Protein AF-A0A850BCP9-F1 (afdb_monomer_lite)

Secondary structure (DSSP, 8-state):
-HHHHHHHHHHHHHHHHHH-TT--HHHHHHHIIIIIHHHHHHHTTSTTHHHHHHHHHHHHHHHHHTTSS-GGGS--STT---SSHHHHIIIIIHHHHGGGS-GGGHHHHHHHHHHHHHHTTSS-HHHHHHHHHHHTT-S-STTHHHHHHHHHHHHH---PPP---S--EEEEEEGGGT-TT--EEEEEEEETTEEEEEESSSTT-EEEEEEETTTEEEEEEEES-----SS--TTPPPEEEETTEEEETTEEEE-TT--SEEEEEE-TTSEEEEEETT-SEEEEEE--

Foldseek 3Di:
DVVVVVVLLVVLLVVLVVPAPQADSVVLVLLCVALVVLQLVLCVPDPCSSVLSSVLSNLSSVCRRVVVDDPLLQDPDPQDQQQFLSSLVSRPCLSPALSVDDPVCSNVLNVVSSVLRVVCVPPQSLLRQQLSQQCSPPNHSPCSVVSSVVSCCQQVPDAAFFPLPDPKDKDKDQQVVQPVQAAFAEKEAQGLQKIWTDRPPDPQWIWIWGAGPPRDIDIGHTTGGSDHHPDDDPDAFDWAADAQAIDGPNDTDGDPPAGAWHYWYHGSRQWIWTHGPPHSMIMIMGGD

Structure (mmCIF, N/CA/C/O backbone):
data_AF-A0A850BCP9-F1
#
_entry.id   AF-A0A850BCP9-F1
#
loop_
_atom_site.group_PDB
_atom_site.id
_atom_site.type_symbol
_atom_site.label_atom_id
_atom_site.label_alt_id
_atom_site.label_comp_id
_atom_site.label_asym_id
_atom_site.label_entity_id
_atom_site.label_seq_id
_atom_site.pdbx_PDB_ins_code
_atom_site.Cartn_x
_atom_site.Cartn_y
_atom_site.Cartn_z
_atom_site.occupancy
_atom_site.B_iso_or_equiv
_atom_site.auth_seq_id
_atom_site.auth_comp_id
_atom_site.auth_asym_id
_atom_site.auth_atom_id
_atom_site.pdbx_PDB_model_num
ATOM 1 N N . MET A 1 1 ? -24.079 4.859 26.091 1.00 56.94 1 MET A N 1
ATOM 2 C CA . MET A 1 1 ? -23.053 4.481 25.098 1.00 56.94 1 MET A CA 1
ATOM 3 C C . MET A 1 1 ? -21.876 5.451 24.999 1.00 56.94 1 MET A C 1
ATOM 5 O O . MET A 1 1 ? -20.786 4.990 25.275 1.00 56.94 1 MET A O 1
ATOM 9 N N . ILE A 1 2 ? -22.006 6.747 24.658 1.00 58.00 2 ILE A N 1
ATOM 10 C CA . ILE A 1 2 ? -20.817 7.645 24.674 1.00 58.00 2 ILE A CA 1
ATOM 11 C C . ILE A 1 2 ? -20.265 7.808 26.104 1.00 58.00 2 ILE A C 1
ATOM 13 O O . ILE A 1 2 ? -19.074 7.629 26.311 1.00 58.00 2 ILE A O 1
ATOM 17 N N . GLU A 1 3 ? -21.127 8.024 27.103 1.00 64.56 3 GLU A N 1
ATOM 18 C CA . GLU A 1 3 ? -20.697 8.145 28.511 1.00 64.56 3 GLU A CA 1
ATOM 19 C C . GLU A 1 3 ? -20.072 6.857 29.078 1.00 64.56 3 GLU A C 1
ATOM 21 O O . GLU A 1 3 ? -19.105 6.916 29.830 1.00 64.56 3 GLU A O 1
ATOM 26 N N . GLU A 1 4 ? -20.569 5.683 28.675 1.00 72.50 4 GLU A N 1
ATOM 27 C CA . GLU A 1 4 ? -19.994 4.383 29.068 1.00 72.50 4 GLU A CA 1
ATOM 28 C C . GLU A 1 4 ? -18.611 4.161 28.438 1.00 72.50 4 GLU A C 1
ATOM 30 O O . GLU A 1 4 ? -17.750 3.512 29.030 1.00 72.50 4 GLU A O 1
ATOM 35 N N . LEU A 1 5 ? -18.374 4.734 27.255 1.00 84.25 5 LEU A N 1
ATOM 36 C CA . LEU A 1 5 ? -17.096 4.642 26.558 1.00 84.25 5 LEU A CA 1
ATOM 37 C C . LEU A 1 5 ? -16.076 5.674 27.048 1.00 84.25 5 LEU A C 1
ATOM 39 O O . LEU A 1 5 ? -14.886 5.404 26.941 1.00 84.25 5 LEU A O 1
ATOM 43 N N . GLU A 1 6 ? -16.487 6.796 27.645 1.00 88.25 6 GLU A N 1
ATOM 44 C CA . GLU A 1 6 ? -15.550 7.758 28.254 1.00 88.25 6 GLU A CA 1
ATOM 45 C C . GLU A 1 6 ? -14.733 7.137 29.393 1.00 88.25 6 GLU A C 1
ATOM 47 O O . GLU A 1 6 ? -13.530 7.393 29.518 1.00 88.25 6 GLU A O 1
ATOM 52 N N . ALA A 1 7 ? -15.355 6.260 30.189 1.00 90.94 7 ALA A N 1
ATOM 53 C CA . ALA A 1 7 ? -14.651 5.499 31.217 1.00 90.94 7 ALA A CA 1
ATOM 54 C C . ALA A 1 7 ? -13.600 4.560 30.599 1.00 90.94 7 ALA A C 1
ATOM 56 O O . ALA A 1 7 ? -12.462 4.524 31.066 1.00 90.94 7 ALA A O 1
ATOM 57 N N . ALA A 1 8 ? -13.951 3.856 29.516 1.00 92.75 8 ALA A N 1
ATOM 58 C CA . ALA A 1 8 ? -13.029 2.978 28.798 1.00 92.75 8 ALA A CA 1
ATOM 59 C C . ALA A 1 8 ? -11.884 3.763 28.135 1.00 92.75 8 ALA A C 1
ATOM 61 O O . ALA A 1 8 ? -10.720 3.390 28.263 1.00 92.75 8 ALA A O 1
ATOM 62 N N . ILE A 1 9 ? -12.185 4.886 27.477 1.00 94.88 9 ILE A N 1
ATOM 63 C CA . ILE A 1 9 ? -11.181 5.752 26.850 1.00 94.88 9 ILE A CA 1
ATOM 64 C C . ILE A 1 9 ? -10.192 6.266 27.901 1.00 94.88 9 ILE A C 1
ATOM 66 O O . ILE A 1 9 ? -8.983 6.159 27.699 1.00 94.88 9 ILE A O 1
ATOM 70 N N . SER A 1 10 ? -10.696 6.769 29.032 1.00 95.19 10 SER A N 1
ATOM 71 C CA . SER A 1 10 ? -9.866 7.264 30.136 1.00 95.19 10 SER A CA 1
ATOM 72 C C . SER A 1 10 ? -9.027 6.149 30.767 1.00 95.19 10 SER A C 1
ATOM 74 O O . SER A 1 10 ? -7.854 6.357 31.080 1.00 95.19 10 SER A O 1
ATOM 76 N N . HIS A 1 11 ? -9.601 4.951 30.916 1.00 95.81 11 HIS A N 1
ATOM 77 C CA . HIS A 1 11 ? -8.886 3.770 31.393 1.00 95.81 11 HIS A CA 1
ATOM 78 C C . HIS A 1 11 ? -7.695 3.425 30.488 1.00 95.81 11 HIS A C 1
ATOM 80 O O . HIS A 1 11 ? -6.566 3.327 30.970 1.00 95.81 11 HIS A O 1
ATOM 86 N N . PHE A 1 12 ? -7.930 3.298 29.181 1.00 97.44 12 PHE A N 1
ATOM 87 C CA . PHE A 1 12 ? -6.900 2.936 28.208 1.00 97.44 12 PHE A CA 1
ATOM 88 C C . PHE A 1 12 ? -5.847 4.026 28.006 1.00 97.44 12 PHE A C 1
ATOM 90 O O . PHE A 1 12 ? -4.673 3.713 27.823 1.00 97.44 12 PHE A O 1
ATOM 97 N N . GLU A 1 13 ? -6.220 5.302 28.105 1.00 96.81 13 GLU A N 1
ATOM 98 C CA . GLU A 1 13 ? -5.242 6.393 28.098 1.00 96.81 13 GLU A CA 1
ATOM 99 C C . GLU A 1 13 ? -4.292 6.309 29.301 1.00 96.81 13 GLU A C 1
ATOM 101 O O . GLU A 1 13 ? -3.072 6.401 29.139 1.00 96.81 13 GLU A O 1
ATOM 106 N N . GLY A 1 14 ? -4.836 6.079 30.502 1.00 97.44 14 GLY A N 1
ATOM 107 C CA . GLY A 1 14 ? -4.036 5.863 31.708 1.00 97.44 14 GLY A CA 1
ATOM 108 C C . GLY A 1 14 ? -3.171 4.602 31.619 1.00 97.44 14 GLY A C 1
ATOM 109 O O . GLY A 1 14 ? -2.023 4.592 32.072 1.00 97.44 14 GLY A O 1
ATOM 110 N N . GLU A 1 15 ? -3.687 3.543 30.994 1.00 97.00 15 GLU A N 1
ATOM 111 C CA . GLU A 1 15 ? -2.919 2.333 30.718 1.00 97.00 15 GLU A CA 1
ATOM 112 C C . GLU A 1 15 ? -1.734 2.615 29.784 1.00 97.00 15 GLU A C 1
ATOM 114 O O . GLU A 1 15 ? -0.608 2.213 30.096 1.00 97.00 15 GLU A O 1
ATOM 119 N N . GLY A 1 16 ? -1.967 3.339 28.687 1.00 97.19 16 GLY A N 1
ATOM 120 C CA . GLY A 1 16 ? -0.937 3.729 27.731 1.00 97.19 16 GLY A CA 1
ATOM 121 C C . GLY A 1 16 ? 0.189 4.527 28.388 1.00 97.19 16 GLY A C 1
ATOM 122 O O . GLY A 1 16 ? 1.359 4.154 28.273 1.00 97.19 16 GLY A O 1
ATOM 123 N N . ALA A 1 17 ? -0.166 5.550 29.172 1.00 97.38 17 ALA A N 1
ATOM 124 C CA . ALA A 1 17 ? 0.790 6.384 29.904 1.00 97.38 17 ALA A CA 1
ATOM 125 C C . ALA A 1 17 ? 1.649 5.590 30.905 1.00 97.38 17 ALA A C 1
ATOM 127 O O . ALA A 1 17 ? 2.818 5.906 31.117 1.00 97.38 17 ALA A O 1
ATOM 128 N N . ARG A 1 18 ? 1.086 4.540 31.517 1.00 97.81 18 ARG A N 1
ATOM 129 C CA . ARG A 1 18 ? 1.803 3.667 32.458 1.00 97.81 18 ARG A CA 1
ATOM 130 C C . ARG A 1 18 ? 2.733 2.675 31.756 1.00 97.81 18 ARG A C 1
ATOM 132 O O . ARG A 1 18 ? 3.777 2.335 32.308 1.00 97.81 18 ARG A O 1
ATOM 139 N N . ARG A 1 19 ? 2.333 2.150 30.593 1.00 97.94 19 ARG A N 1
ATOM 140 C CA . ARG A 1 19 ? 3.033 1.048 29.909 1.00 97.94 19 ARG A CA 1
ATOM 141 C C . ARG A 1 19 ? 4.116 1.521 28.941 1.00 97.94 19 ARG A C 1
ATOM 143 O O . ARG A 1 19 ? 5.116 0.822 28.793 1.00 97.94 19 ARG A O 1
ATOM 150 N N . PHE A 1 20 ? 3.943 2.672 28.290 1.00 98.06 20 PHE A N 1
ATOM 151 C CA . PHE A 1 20 ? 4.804 3.089 27.181 1.00 98.06 20 PHE A CA 1
ATOM 152 C C . PHE A 1 20 ? 5.539 4.396 27.468 1.00 98.06 20 PHE A C 1
ATOM 154 O O . PHE A 1 20 ? 4.938 5.452 27.628 1.00 98.06 20 PHE A O 1
ATOM 161 N N . ALA A 1 21 ? 6.873 4.351 27.427 1.00 96.00 21 ALA A N 1
ATOM 162 C CA . ALA A 1 21 ? 7.718 5.527 27.654 1.00 96.00 21 ALA A CA 1
ATOM 163 C C . ALA A 1 21 ? 7.542 6.635 26.598 1.00 96.00 21 ALA A C 1
ATOM 165 O O . ALA A 1 21 ? 7.876 7.787 26.856 1.00 96.00 21 ALA A O 1
ATOM 166 N N . ARG A 1 22 ? 7.050 6.290 25.400 1.00 94.69 22 ARG A N 1
ATOM 167 C CA . ARG A 1 22 ? 6.803 7.227 24.292 1.00 94.69 22 ARG A CA 1
ATOM 168 C C . ARG A 1 22 ? 5.313 7.433 24.011 1.00 94.69 22 ARG A C 1
ATOM 170 O O . ARG A 1 22 ? 4.936 7.677 22.869 1.00 94.69 22 ARG A O 1
ATOM 177 N N . TRP A 1 23 ? 4.483 7.288 25.041 1.00 98.00 23 TRP A N 1
ATOM 178 C CA . TRP A 1 23 ? 3.047 7.508 24.942 1.00 98.00 23 TRP A CA 1
ATOM 179 C C . TRP A 1 23 ? 2.718 8.923 24.443 1.00 98.00 23 TRP A C 1
ATOM 181 O O . TRP A 1 23 ? 3.258 9.906 24.950 1.00 98.00 23 TRP A O 1
ATOM 191 N N . ASP A 1 24 ? 1.808 9.014 23.473 1.00 98.12 24 ASP A N 1
ATOM 192 C CA . ASP A 1 24 ? 1.310 10.268 22.905 1.00 98.12 24 ASP A CA 1
ATOM 193 C C . ASP A 1 24 ? -0.215 10.322 23.084 1.00 98.12 24 ASP A C 1
ATOM 195 O O . ASP A 1 24 ? -0.990 9.849 22.248 1.00 98.12 24 ASP A O 1
ATOM 199 N N . ALA A 1 25 ? -0.648 10.859 24.229 1.00 97.69 25 ALA A N 1
ATOM 200 C CA . ALA A 1 25 ? -2.065 11.000 24.559 1.00 97.69 25 ALA A CA 1
ATOM 201 C C . ALA A 1 25 ? -2.838 11.863 23.537 1.00 97.69 25 ALA A C 1
ATOM 203 O O . ALA A 1 25 ? -3.918 11.435 23.117 1.00 97.69 25 ALA A O 1
ATOM 204 N N . PRO A 1 26 ? -2.316 13.021 23.070 1.00 97.88 26 PRO A N 1
ATOM 205 C CA . PRO A 1 26 ? -2.949 13.776 21.988 1.00 97.88 26 PRO A CA 1
ATOM 206 C C . PRO A 1 26 ? -3.167 12.957 20.713 1.00 97.88 26 PRO A C 1
ATOM 208 O O . PRO A 1 26 ? -4.253 13.010 20.134 1.00 97.88 26 PRO A O 1
ATOM 211 N N . LEU A 1 27 ? -2.174 12.171 20.282 1.00 97.69 27 LEU A N 1
ATOM 212 C CA . LEU A 1 27 ? -2.312 11.311 19.106 1.00 97.69 27 LEU A CA 1
ATOM 213 C C . LEU A 1 27 ? -3.380 10.235 19.316 1.00 97.69 27 LEU A C 1
ATOM 215 O O . LEU A 1 27 ? -4.225 10.034 18.442 1.00 97.69 27 LEU A O 1
ATOM 219 N N . TYR A 1 28 ? -3.374 9.571 20.475 1.00 98.12 28 TYR A N 1
ATOM 220 C CA . TYR A 1 28 ? -4.391 8.584 20.839 1.00 98.12 28 TYR A CA 1
ATOM 221 C C . TYR A 1 28 ? -5.804 9.182 20.768 1.00 98.12 28 TYR A C 1
ATOM 223 O O . TYR A 1 28 ? -6.670 8.639 20.078 1.00 98.12 28 TYR A O 1
ATOM 231 N N . ARG A 1 29 ? -6.020 10.351 21.386 1.00 97.44 29 ARG A N 1
ATOM 232 C CA . ARG A 1 29 ? -7.302 11.072 21.343 1.00 97.44 29 ARG A CA 1
ATOM 233 C C . ARG A 1 29 ? -7.700 11.453 19.916 1.00 97.44 29 ARG A C 1
ATOM 235 O O . ARG A 1 29 ? -8.834 11.199 19.522 1.00 97.44 29 ARG A O 1
ATOM 242 N N . ALA A 1 30 ? -6.766 11.938 19.099 1.00 96.94 30 ALA A N 1
ATOM 243 C CA . ALA A 1 30 ? -7.040 12.274 17.701 1.00 96.94 30 ALA A CA 1
ATOM 244 C C . ALA A 1 30 ? -7.492 11.055 16.867 1.00 96.94 30 ALA A C 1
ATOM 246 O O . ALA A 1 30 ? -8.374 11.171 16.011 1.00 96.94 30 ALA A O 1
ATOM 247 N N . PHE A 1 31 ? -6.940 9.865 17.130 1.00 97.31 31 PHE A N 1
ATOM 248 C CA . PHE A 1 31 ? -7.390 8.622 16.492 1.00 97.31 31 PHE A CA 1
ATOM 249 C C . PHE A 1 31 ? -8.797 8.200 16.932 1.00 97.31 31 PHE A C 1
ATOM 251 O O . PHE A 1 31 ? -9.552 7.657 16.120 1.00 97.31 31 PHE A O 1
ATOM 258 N N . ILE A 1 32 ? -9.171 8.461 18.185 1.00 97.19 32 ILE A N 1
ATOM 259 C CA . ILE A 1 32 ? -10.523 8.206 18.697 1.00 97.19 32 ILE A CA 1
ATOM 260 C C . ILE A 1 32 ? -11.515 9.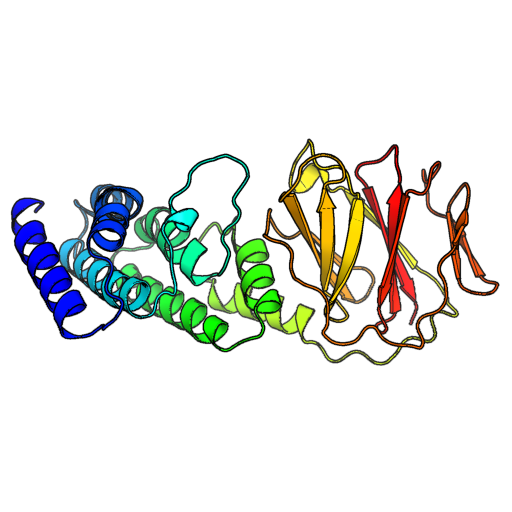185 18.082 1.00 97.19 32 ILE A C 1
ATOM 262 O O . ILE A 1 32 ? -12.553 8.762 17.594 1.00 97.19 32 ILE A O 1
ATOM 266 N N . GLU A 1 33 ? -11.195 10.474 18.050 1.00 95.94 33 GLU A N 1
ATOM 267 C CA . GLU A 1 33 ? -12.084 11.523 17.537 1.00 95.94 33 GLU A CA 1
ATOM 268 C C . GLU A 1 33 ? -12.254 11.469 16.009 1.00 95.94 33 GLU A C 1
ATOM 270 O O . GLU A 1 33 ? -13.282 11.892 15.477 1.00 95.94 33 GLU A O 1
ATOM 275 N N . GLY A 1 34 ? -11.272 10.922 15.287 1.00 95.69 34 GLY A N 1
ATOM 276 C CA . GLY A 1 34 ? -11.317 10.751 13.836 1.00 95.69 34 GLY A CA 1
ATOM 277 C C . GLY A 1 34 ? -11.796 9.354 13.399 1.00 95.69 34 GLY A C 1
ATOM 278 O O . GLY A 1 34 ? -13.008 9.111 13.308 1.00 95.69 34 GLY A O 1
ATOM 279 N N . PRO A 1 35 ? -10.873 8.431 13.057 1.00 96.19 35 PRO A N 1
ATOM 280 C CA . PRO A 1 35 ? -11.208 7.066 12.643 1.00 96.19 35 PRO A CA 1
ATOM 281 C C . PRO A 1 35 ? -12.100 6.306 13.640 1.00 96.19 35 PRO A C 1
ATOM 283 O O . PRO A 1 35 ? -13.082 5.682 13.234 1.00 96.19 35 PRO A O 1
ATOM 286 N N . GLY A 1 36 ? -11.817 6.409 14.942 1.00 97.25 36 GLY A N 1
ATOM 287 C CA . GLY A 1 36 ? -12.581 5.746 16.000 1.00 97.25 36 GLY A CA 1
ATOM 288 C C . GLY A 1 36 ? -14.038 6.204 16.061 1.00 97.25 36 GLY A C 1
ATOM 289 O O . GLY A 1 36 ? -14.942 5.376 16.089 1.00 97.25 36 GLY A O 1
ATOM 290 N N . ALA A 1 37 ? -14.301 7.507 15.983 1.00 96.19 37 ALA A N 1
ATOM 291 C CA . ALA A 1 37 ? -15.650 8.060 16.006 1.00 96.19 37 ALA A CA 1
ATOM 292 C C . ALA A 1 37 ? -16.459 7.613 14.782 1.00 96.19 37 ALA A C 1
ATOM 294 O O . ALA A 1 37 ? -17.667 7.379 14.879 1.00 96.19 37 ALA A O 1
ATOM 295 N N . SER A 1 38 ? -15.787 7.459 13.636 1.00 96.25 38 SER A N 1
ATOM 296 C CA . SER A 1 38 ? -16.388 6.917 12.414 1.00 96.25 38 SER A CA 1
ATOM 297 C C . SER A 1 38 ? -16.778 5.448 12.595 1.00 96.25 38 SER A C 1
ATOM 299 O O . SER A 1 38 ? -17.916 5.085 12.291 1.00 96.25 38 SER A O 1
ATOM 301 N N . LEU A 1 39 ? -15.877 4.632 13.159 1.00 97.62 39 LEU A N 1
ATOM 302 C CA . LEU A 1 39 ? -16.150 3.235 13.501 1.00 97.62 39 LEU A CA 1
ATOM 303 C C . LEU A 1 39 ? -17.319 3.123 14.483 1.00 97.62 39 LEU A C 1
ATOM 305 O O . LEU A 1 39 ? -18.296 2.436 14.191 1.00 97.62 39 LEU A O 1
ATOM 309 N N . LEU A 1 40 ? -17.236 3.825 15.619 1.00 96.50 40 LEU A N 1
ATOM 310 C CA . LEU A 1 40 ? -18.234 3.780 16.683 1.00 96.50 40 LEU A CA 1
ATOM 311 C C . LEU A 1 40 ? -19.614 4.114 16.131 1.00 96.50 40 LEU A C 1
ATOM 313 O O . LEU A 1 40 ? -20.542 3.335 16.311 1.00 96.50 40 LEU A O 1
ATOM 317 N N . ARG A 1 41 ? -19.746 5.221 15.389 1.00 96.19 41 ARG A N 1
ATOM 318 C CA . ARG A 1 41 ? -21.017 5.626 14.774 1.00 96.19 41 ARG A CA 1
ATOM 319 C C . ARG A 1 41 ? -21.608 4.533 13.885 1.00 96.19 41 ARG A C 1
ATOM 321 O O . ARG A 1 41 ? -22.822 4.359 13.892 1.00 96.19 41 ARG A O 1
ATOM 328 N N . ALA A 1 42 ? -20.768 3.825 13.134 1.00 97.31 42 ALA A N 1
ATOM 329 C CA . ALA A 1 42 ? -21.201 2.803 12.191 1.00 97.31 42 ALA A CA 1
ATOM 330 C C . ALA A 1 42 ? -21.619 1.482 12.860 1.00 97.31 42 ALA A C 1
ATOM 332 O O . ALA A 1 42 ? -22.415 0.745 12.284 1.00 97.31 42 ALA A O 1
ATOM 333 N N . ILE A 1 43 ? -21.109 1.176 14.059 1.00 96.62 43 ILE A N 1
ATOM 334 C CA . ILE A 1 43 ? -21.428 -0.072 14.775 1.00 96.62 43 ILE A CA 1
ATOM 335 C C . ILE A 1 43 ? -22.338 0.126 15.989 1.00 96.62 43 ILE A C 1
ATOM 337 O O . ILE A 1 43 ? -22.795 -0.862 16.545 1.00 96.62 43 ILE A O 1
ATOM 341 N N . ARG A 1 44 ? -22.625 1.361 16.406 1.00 94.81 44 ARG A N 1
ATOM 342 C CA . ARG A 1 44 ? -23.259 1.682 17.698 1.00 94.81 44 ARG A CA 1
ATOM 343 C C . ARG A 1 44 ? -24.561 0.917 17.996 1.00 94.81 44 ARG A C 1
ATOM 345 O O . ARG A 1 44 ? -24.810 0.566 19.139 1.00 94.81 44 ARG A O 1
ATOM 352 N N . ASP A 1 45 ? -25.367 0.653 16.968 1.00 93.06 45 ASP A N 1
ATOM 353 C CA . ASP A 1 45 ? -26.693 0.031 17.092 1.00 93.06 45 ASP A CA 1
ATOM 354 C C . ASP A 1 45 ? -26.639 -1.502 16.911 1.00 93.06 45 ASP A C 1
ATOM 356 O O . ASP A 1 45 ? -27.668 -2.164 16.803 1.00 93.06 45 ASP A O 1
ATOM 360 N N . SER A 1 46 ? -25.434 -2.080 16.837 1.00 92.94 46 SER A N 1
ATOM 361 C CA . SER A 1 46 ? -25.228 -3.517 16.645 1.00 92.94 46 SER A CA 1
ATOM 362 C C . SER A 1 46 ? -24.875 -4.248 17.937 1.00 92.94 46 SER A C 1
ATOM 364 O O . SER A 1 46 ? -24.278 -3.692 18.859 1.00 92.94 46 SER A O 1
ATOM 366 N N . GLU A 1 47 ? -25.212 -5.533 17.985 1.00 91.69 47 GLU A N 1
ATOM 367 C CA . GLU A 1 47 ? -24.826 -6.407 19.087 1.00 91.69 47 GLU A CA 1
ATOM 368 C C . GLU A 1 47 ? -23.295 -6.459 19.235 1.00 91.69 47 GLU A C 1
ATOM 370 O O . GLU A 1 47 ? -22.559 -6.559 18.252 1.00 91.69 47 GLU A O 1
ATOM 375 N N . GLY A 1 48 ? -22.810 -6.346 20.474 1.00 92.75 48 GLY A N 1
ATOM 376 C CA . GLY A 1 48 ? -21.377 -6.373 20.777 1.00 92.75 48 GLY A CA 1
ATOM 377 C C . GLY A 1 48 ? -20.597 -5.113 20.379 1.00 92.75 48 GLY A C 1
ATOM 378 O O . GLY A 1 48 ? -19.371 -5.118 20.478 1.00 92.75 48 GLY A O 1
ATOM 379 N N . ALA A 1 49 ? -21.262 -4.024 19.969 1.00 94.69 49 ALA A N 1
ATOM 380 C CA . ALA A 1 49 ? -20.609 -2.777 19.556 1.00 94.69 49 ALA A CA 1
ATOM 381 C C . ALA A 1 49 ? -19.598 -2.242 20.582 1.00 94.69 49 ALA A C 1
ATOM 383 O O . ALA A 1 49 ? -18.484 -1.874 20.210 1.00 94.69 49 ALA A O 1
ATOM 384 N N . ALA A 1 50 ? -19.974 -2.238 21.867 1.00 94.62 50 ALA A N 1
ATOM 385 C CA . ALA A 1 50 ? -19.113 -1.784 22.955 1.00 94.62 50 ALA A CA 1
ATOM 386 C C . ALA A 1 50 ? -17.832 -2.624 23.053 1.00 94.62 50 ALA A C 1
ATOM 388 O O . ALA A 1 50 ? -16.746 -2.058 23.057 1.00 94.62 50 ALA A O 1
ATOM 389 N N . LEU A 1 51 ? -17.948 -3.958 23.018 1.00 95.56 51 LEU A N 1
ATOM 390 C CA . LEU A 1 51 ? -16.801 -4.873 23.072 1.00 95.56 51 LEU A CA 1
ATOM 391 C C . LEU A 1 51 ? -15.864 -4.691 21.873 1.00 95.56 51 LEU A C 1
ATOM 393 O O . LEU A 1 51 ? -14.647 -4.665 22.031 1.00 95.56 51 LEU A O 1
ATOM 397 N N . VAL A 1 52 ? -16.419 -4.549 20.665 1.00 97.31 52 VAL A N 1
ATOM 398 C CA . VAL A 1 52 ? -15.625 -4.314 19.447 1.00 97.31 52 VAL A CA 1
ATOM 399 C C . VAL A 1 52 ? -14.884 -2.981 19.526 1.00 97.31 52 VAL A C 1
ATOM 401 O O . VAL A 1 52 ? -13.708 -2.908 19.169 1.00 97.31 52 VAL A O 1
ATOM 404 N N . PHE A 1 53 ? -15.550 -1.926 19.998 1.00 97.44 53 PHE A N 1
ATOM 405 C CA . PHE A 1 53 ? -14.917 -0.620 20.132 1.00 97.44 53 PHE A CA 1
ATOM 406 C C . PHE A 1 53 ? -13.860 -0.607 21.242 1.00 97.44 53 PHE A C 1
ATOM 408 O O . PHE A 1 53 ? -12.779 -0.066 21.039 1.00 97.44 53 PHE A O 1
ATOM 415 N N . GLU A 1 54 ? -14.117 -1.266 22.370 1.00 97.31 54 GLU A N 1
ATOM 416 C CA . GLU A 1 54 ? -13.150 -1.443 23.455 1.00 97.31 54 GLU A CA 1
ATOM 417 C C . GLU A 1 54 ? -11.888 -2.176 22.974 1.00 97.31 54 GLU A C 1
ATOM 419 O O . GLU A 1 54 ? -10.768 -1.729 23.223 1.00 97.31 54 GLU A O 1
ATOM 424 N N . ALA A 1 55 ? -12.055 -3.250 22.194 1.00 97.94 55 ALA A N 1
ATOM 425 C CA . ALA A 1 55 ? -10.936 -3.942 21.563 1.00 97.94 55 ALA A CA 1
ATOM 426 C C . ALA A 1 55 ? -10.155 -3.016 20.617 1.00 97.94 55 ALA A C 1
ATOM 428 O O . ALA A 1 55 ? -8.926 -3.002 20.649 1.00 97.94 55 ALA A O 1
ATOM 429 N N . TYR A 1 56 ? -10.843 -2.195 19.819 1.00 98.25 56 TYR A N 1
ATOM 430 C CA . TYR A 1 56 ? -10.197 -1.197 18.966 1.00 98.25 56 TYR A CA 1
ATOM 431 C C . TYR A 1 56 ? -9.393 -0.161 19.776 1.00 98.25 56 TYR A C 1
ATOM 433 O O . TYR A 1 56 ? -8.261 0.144 19.401 1.00 98.25 56 TYR A O 1
ATOM 441 N N . LEU A 1 57 ? -9.917 0.332 20.906 1.00 97.81 57 LEU A N 1
ATOM 442 C CA . LEU A 1 57 ? -9.187 1.239 21.805 1.00 97.81 57 LEU A CA 1
ATOM 443 C C . LEU A 1 57 ? -7.912 0.588 22.351 1.00 97.81 57 LEU A C 1
ATOM 445 O O . LEU A 1 57 ? -6.848 1.205 22.327 1.00 97.81 57 LEU A O 1
ATOM 449 N N . ARG A 1 58 ? -7.990 -0.679 22.768 1.00 97.81 58 ARG A N 1
ATOM 450 C CA . ARG A 1 58 ? -6.823 -1.435 23.235 1.00 97.81 58 ARG A CA 1
ATOM 451 C C . ARG A 1 58 ? -5.748 -1.560 22.154 1.00 97.81 58 ARG A C 1
ATOM 453 O O . ARG A 1 58 ? -4.572 -1.362 22.437 1.00 97.81 58 ARG A O 1
ATOM 460 N N . LEU A 1 59 ? -6.141 -1.838 20.911 1.00 98.25 59 LEU A N 1
ATOM 461 C CA . LEU A 1 59 ? -5.208 -1.886 19.781 1.00 98.25 59 LEU A CA 1
ATOM 462 C C . LEU A 1 59 ? -4.592 -0.511 19.477 1.00 98.25 59 LEU A C 1
ATOM 464 O O . LEU A 1 59 ? -3.405 -0.423 19.166 1.00 98.25 59 LEU A O 1
ATOM 468 N N . LEU A 1 60 ? -5.361 0.575 19.608 1.00 98.00 60 LEU A N 1
ATOM 469 C CA . LEU A 1 60 ? -4.826 1.933 19.478 1.00 98.00 60 LEU A CA 1
ATOM 470 C C . LEU A 1 60 ? -3.781 2.249 20.552 1.00 98.00 60 LEU A C 1
ATOM 472 O O . LEU A 1 60 ? -2.774 2.879 20.230 1.00 98.00 60 LEU A O 1
ATOM 476 N N . VAL A 1 61 ? -3.985 1.802 21.796 1.00 98.19 61 VAL A N 1
ATOM 477 C CA . VAL A 1 61 ? -2.989 1.963 22.866 1.00 98.19 61 VAL A CA 1
ATOM 478 C C . VAL A 1 61 ? -1.660 1.318 22.474 1.00 98.19 61 VAL A C 1
ATOM 480 O O . VAL A 1 61 ? -0.620 1.971 22.552 1.00 98.19 61 VAL A O 1
ATOM 483 N N . GLU A 1 62 ? -1.683 0.074 21.993 1.00 98.00 62 GLU A N 1
ATOM 484 C CA . GLU A 1 62 ? -0.470 -0.614 21.530 1.00 98.00 62 GLU A CA 1
ATOM 485 C C . GLU A 1 62 ? 0.166 0.121 20.337 1.00 98.00 62 GLU A C 1
ATOM 487 O O . GLU A 1 62 ? 1.368 0.387 20.333 1.00 98.00 62 GLU A O 1
ATOM 492 N N . ALA A 1 63 ? -0.636 0.515 19.340 1.00 97.69 63 ALA A N 1
ATOM 493 C CA . ALA A 1 63 ? -0.135 1.161 18.127 1.00 97.69 63 ALA A CA 1
ATOM 494 C C . ALA A 1 63 ? 0.517 2.525 18.399 1.00 97.69 63 ALA A C 1
ATOM 496 O O . ALA A 1 63 ? 1.559 2.831 17.814 1.00 97.69 63 ALA A O 1
ATOM 497 N N . VAL A 1 64 ? -0.068 3.339 19.283 1.00 98.06 64 VAL A N 1
ATOM 498 C CA . VAL A 1 64 ? 0.512 4.620 19.714 1.00 98.06 64 VAL A CA 1
ATOM 499 C C . VAL A 1 64 ? 1.738 4.376 20.590 1.00 98.06 64 VAL A C 1
ATOM 501 O O . VAL A 1 64 ? 2.796 4.951 20.340 1.00 98.06 64 VAL A O 1
ATOM 504 N N . GLY A 1 65 ? 1.627 3.489 21.581 1.00 97.44 65 GLY A N 1
ATOM 505 C CA . GLY A 1 65 ? 2.692 3.192 22.535 1.00 97.44 65 GLY A CA 1
ATOM 506 C C . GLY A 1 65 ? 3.974 2.670 21.885 1.00 97.44 65 GLY A C 1
ATOM 507 O O . GLY A 1 65 ? 5.076 3.085 22.255 1.00 97.44 65 GLY A O 1
ATOM 508 N N . HIS A 1 66 ? 3.832 1.818 20.869 1.00 96.88 66 HIS A N 1
ATOM 509 C CA . HIS A 1 66 ? 4.939 1.300 20.067 1.00 96.88 66 HIS A CA 1
ATOM 510 C C . HIS A 1 66 ? 5.315 2.178 18.862 1.00 96.88 66 HIS A C 1
ATOM 512 O O . HIS A 1 66 ? 6.254 1.847 18.137 1.00 96.88 66 HIS A O 1
ATOM 518 N N . GLN A 1 67 ? 4.637 3.313 18.660 1.00 95.69 67 GLN A N 1
ATOM 519 C CA . GLN A 1 67 ? 4.872 4.246 17.550 1.00 95.69 67 GLN A CA 1
ATOM 520 C C . GLN A 1 67 ? 4.693 3.615 16.158 1.00 95.69 67 GLN A C 1
ATOM 522 O O . GLN A 1 67 ? 5.378 3.973 15.199 1.00 95.69 67 GLN A O 1
ATOM 527 N N . TYR A 1 68 ? 3.761 2.671 16.030 1.00 95.31 68 TYR A N 1
ATOM 528 C CA . TYR A 1 68 ? 3.393 2.072 14.742 1.00 95.31 68 TYR A CA 1
ATOM 529 C C . TYR A 1 68 ? 2.599 3.034 13.852 1.00 95.31 68 TYR A C 1
ATOM 531 O O . TYR A 1 68 ? 2.540 2.857 12.632 1.00 95.31 68 TYR A O 1
ATOM 539 N N . ILE A 1 69 ? 2.005 4.055 14.470 1.00 95.25 69 ILE A N 1
ATOM 540 C CA . ILE A 1 69 ? 1.278 5.152 13.838 1.00 95.25 69 ILE A CA 1
ATOM 541 C C . ILE A 1 69 ? 1.804 6.493 14.358 1.00 95.25 69 ILE A C 1
ATOM 543 O O . ILE A 1 69 ? 2.340 6.585 15.460 1.00 95.25 69 ILE A O 1
ATOM 547 N N . ASP A 1 70 ? 1.654 7.534 13.543 1.00 93.88 70 ASP A N 1
ATOM 548 C CA . ASP A 1 70 ? 2.075 8.902 13.845 1.00 93.88 70 ASP A CA 1
ATOM 549 C C . ASP A 1 70 ? 0.978 9.908 13.450 1.00 93.88 70 ASP A C 1
ATOM 551 O O . ASP A 1 70 ? -0.003 9.559 12.787 1.00 93.88 70 ASP A O 1
ATOM 555 N N . ALA A 1 71 ? 1.141 11.181 13.822 1.00 92.06 71 ALA A N 1
ATOM 556 C CA . ALA A 1 71 ? 0.186 12.235 13.463 1.00 92.06 71 ALA A CA 1
ATOM 557 C C . ALA A 1 71 ? 0.019 12.412 11.940 1.00 92.06 71 ALA A C 1
ATOM 559 O O . ALA A 1 71 ? -1.039 12.835 11.476 1.00 92.06 71 ALA A O 1
ATOM 560 N N . ALA A 1 72 ? 1.031 12.051 11.141 1.00 89.06 72 ALA A N 1
ATOM 561 C CA . ALA A 1 72 ? 0.946 12.136 9.686 1.00 89.06 72 ALA A CA 1
ATOM 562 C C . ALA A 1 72 ? -0.020 11.099 9.090 1.00 89.06 72 ALA A C 1
ATOM 564 O O . ALA A 1 72 ? -0.436 11.261 7.947 1.00 89.06 72 ALA A O 1
ATOM 565 N N . CYS A 1 73 ? -0.402 10.065 9.846 1.00 89.56 73 CYS A N 1
ATOM 566 C CA . CYS A 1 73 ? -1.414 9.092 9.437 1.00 89.56 73 CYS A CA 1
ATOM 567 C C . CYS A 1 73 ? -2.839 9.676 9.426 1.00 89.56 73 CYS A C 1
ATOM 569 O O . CYS A 1 73 ? -3.699 9.150 8.728 1.00 89.56 73 CYS A O 1
ATOM 571 N N . LEU A 1 74 ? -3.098 10.746 10.185 1.00 89.56 74 LEU A N 1
ATOM 572 C CA . LEU A 1 74 ? -4.407 11.414 10.254 1.00 89.56 74 LEU A CA 1
ATOM 573 C C . LEU A 1 74 ? -4.529 12.604 9.291 1.00 89.56 74 LEU A C 1
ATOM 575 O O . LEU A 1 74 ? -5.596 13.208 9.172 1.00 89.56 74 LEU A O 1
ATOM 579 N N . ASP A 1 75 ? -3.437 12.952 8.615 1.00 83.69 75 ASP A N 1
ATOM 580 C CA . ASP A 1 75 ? -3.382 14.053 7.667 1.00 83.69 75 ASP A CA 1
ATOM 581 C C . ASP A 1 75 ? -4.187 13.709 6.404 1.00 83.69 75 ASP A C 1
ATOM 583 O O . ASP A 1 75 ? -3.814 12.834 5.624 1.00 83.69 75 ASP A O 1
ATOM 587 N N . LYS A 1 76 ? -5.310 14.409 6.214 1.00 69.44 76 LYS A N 1
ATOM 588 C CA . LYS A 1 76 ? -6.233 14.211 5.085 1.00 69.44 76 LYS A CA 1
ATOM 589 C C . LYS A 1 76 ? -5.823 14.962 3.819 1.00 69.44 76 LYS A C 1
ATOM 591 O O . LYS A 1 76 ? -6.600 14.997 2.866 1.00 69.44 76 LYS A O 1
ATOM 596 N N . THR A 1 77 ? -4.656 15.607 3.792 1.00 66.25 77 THR A N 1
ATOM 597 C CA . THR A 1 77 ? -4.175 16.233 2.557 1.00 66.25 77 THR A CA 1
ATOM 598 C C . THR A 1 77 ? -4.019 15.168 1.467 1.00 66.25 77 THR A C 1
ATOM 600 O O . THR A 1 77 ? -3.477 14.090 1.709 1.00 66.25 77 THR A O 1
ATOM 603 N N . GLU A 1 78 ? -4.520 15.465 0.262 1.00 51.84 78 GLU A N 1
ATOM 604 C CA . GLU A 1 78 ? -4.812 14.527 -0.846 1.00 51.84 78 GLU A CA 1
ATOM 605 C C . GLU A 1 78 ? -3.631 13.663 -1.351 1.00 51.84 78 GLU A C 1
ATOM 607 O O . GLU A 1 78 ? -3.786 12.865 -2.270 1.00 51.84 78 GLU A O 1
ATOM 612 N N . ALA A 1 79 ? -2.438 13.800 -0.773 1.00 53.47 79 ALA A N 1
ATOM 613 C CA . ALA A 1 79 ? -1.195 13.225 -1.272 1.00 53.47 79 ALA A CA 1
ATOM 614 C C . ALA A 1 79 ? -0.556 12.161 -0.364 1.00 53.47 79 ALA A C 1
ATOM 616 O O . ALA A 1 79 ? 0.485 11.612 -0.735 1.00 53.47 79 ALA A O 1
ATOM 617 N N . ARG A 1 80 ? -1.094 11.880 0.832 1.00 64.62 80 ARG A N 1
ATOM 618 C CA . ARG A 1 80 ? -0.413 10.992 1.789 1.00 64.62 80 ARG A CA 1
ATOM 619 C C . ARG A 1 80 ? -1.006 9.595 1.820 1.00 64.62 80 ARG A C 1
ATOM 621 O O . ARG A 1 80 ? -1.943 9.284 2.541 1.00 64.62 80 ARG A O 1
ATOM 628 N N . SER A 1 81 ? -0.372 8.727 1.050 1.00 75.69 81 SER A N 1
ATOM 629 C CA . SER A 1 81 ? -0.567 7.289 1.132 1.00 75.69 81 SER A CA 1
ATOM 630 C C . SER A 1 81 ? -0.112 6.719 2.480 1.00 75.69 81 SER A C 1
ATOM 632 O O . SER A 1 81 ? 0.907 7.169 3.020 1.00 75.69 81 SER A O 1
ATOM 634 N N . PRO A 1 82 ? -0.794 5.687 3.004 1.00 82.12 82 PRO A N 1
ATOM 635 C CA . PRO A 1 82 ? -0.416 5.062 4.264 1.00 82.12 82 PRO A CA 1
ATOM 636 C C . PRO A 1 82 ? 0.997 4.474 4.189 1.00 82.12 82 PRO A C 1
ATOM 638 O O . PRO A 1 82 ? 1.391 3.850 3.201 1.00 82.12 82 PRO A O 1
ATOM 641 N N . LYS A 1 83 ? 1.777 4.680 5.257 1.00 87.94 83 LYS A N 1
ATOM 642 C CA . LYS A 1 83 ? 3.180 4.236 5.341 1.00 87.94 83 LYS A CA 1
ATOM 643 C C . LYS A 1 83 ? 3.347 2.747 5.641 1.00 87.94 83 LYS A C 1
ATOM 645 O O . LYS A 1 83 ? 4.436 2.214 5.431 1.00 87.94 83 LYS A O 1
ATOM 650 N N . SER A 1 84 ? 2.296 2.107 6.138 1.00 94.12 84 SER A N 1
ATOM 651 C CA . SER A 1 84 ? 2.259 0.705 6.542 1.00 94.12 84 SER A CA 1
ATOM 652 C C . SER A 1 84 ? 0.829 0.168 6.468 1.00 94.12 84 SER A C 1
ATOM 654 O O . SER A 1 84 ? -0.135 0.942 6.435 1.00 94.12 84 SER A O 1
ATOM 656 N N . LEU A 1 85 ? 0.683 -1.158 6.481 1.00 95.81 85 LEU A N 1
ATOM 657 C CA . LEU A 1 85 ? -0.609 -1.820 6.607 1.00 95.81 85 LEU A CA 1
ATOM 658 C C . LEU A 1 85 ? -1.272 -1.463 7.941 1.00 95.81 85 LEU A C 1
ATOM 660 O O . LEU A 1 85 ? -2.478 -1.275 7.964 1.00 95.81 85 LEU A O 1
ATOM 664 N N . MET A 1 86 ? -0.498 -1.277 9.017 1.00 97.31 86 MET A N 1
ATOM 665 C CA . MET A 1 86 ? -1.025 -0.841 10.317 1.00 97.31 86 MET A CA 1
ATOM 666 C C . MET A 1 86 ? -1.682 0.539 10.234 1.00 97.31 86 MET A C 1
ATOM 668 O O . MET A 1 86 ? -2.824 0.716 10.658 1.00 97.31 86 MET A O 1
ATOM 672 N N . ALA A 1 87 ? -0.998 1.506 9.615 1.00 95.06 87 ALA A N 1
ATOM 673 C CA . ALA A 1 87 ? -1.557 2.836 9.404 1.00 95.06 87 ALA A CA 1
ATOM 674 C C . ALA A 1 87 ? -2.821 2.774 8.533 1.00 95.06 87 ALA A C 1
ATOM 676 O O . ALA A 1 87 ? -3.836 3.367 8.889 1.00 95.06 87 ALA A O 1
ATOM 677 N N . LEU A 1 88 ? -2.796 2.020 7.427 1.00 95.06 88 LEU A N 1
ATOM 678 C CA . LEU A 1 88 ? -3.965 1.825 6.562 1.00 95.06 88 LEU A CA 1
ATOM 679 C C . LEU A 1 88 ? -5.140 1.169 7.313 1.00 95.06 88 LEU A C 1
ATOM 681 O O . LEU A 1 88 ? -6.286 1.605 7.173 1.00 95.06 88 LEU A O 1
ATOM 685 N N . ALA A 1 89 ? -4.858 0.143 8.115 1.00 97.06 89 ALA A N 1
ATOM 686 C CA . ALA A 1 89 ? -5.850 -0.613 8.862 1.00 97.06 89 ALA A CA 1
ATOM 687 C C . ALA A 1 89 ? -6.593 0.279 9.856 1.00 97.06 89 ALA A C 1
ATOM 689 O O . ALA A 1 89 ? -7.817 0.379 9.791 1.00 97.06 89 ALA A O 1
ATOM 690 N N . LEU A 1 90 ? -5.859 0.969 10.730 1.00 97.00 90 LEU A N 1
ATOM 691 C CA . LEU A 1 90 ? -6.441 1.761 11.816 1.00 97.00 90 LEU A CA 1
ATOM 692 C C . LEU A 1 90 ? -7.091 3.060 11.327 1.00 97.00 90 LEU A C 1
ATOM 694 O O . LEU A 1 90 ? -8.095 3.490 11.886 1.00 97.00 90 LEU A O 1
ATOM 698 N N . THR A 1 91 ? -6.557 3.684 10.274 1.00 94.25 91 THR A N 1
ATOM 699 C CA . THR A 1 91 ? -7.111 4.949 9.759 1.00 94.25 91 THR A CA 1
ATOM 700 C C . THR A 1 91 ? -8.300 4.749 8.830 1.00 94.25 91 THR A C 1
ATOM 702 O O . THR A 1 91 ? -9.195 5.592 8.799 1.00 94.25 91 THR A O 1
ATOM 705 N N . THR A 1 92 ? -8.305 3.658 8.056 1.00 93.94 92 THR A N 1
ATOM 706 C CA . THR A 1 92 ? -9.210 3.506 6.912 1.00 93.94 92 THR A CA 1
ATOM 707 C C . THR A 1 92 ? -9.936 2.169 6.922 1.00 93.94 92 THR A C 1
ATOM 709 O O . THR A 1 92 ? -11.163 2.155 7.003 1.00 93.94 92 THR A O 1
ATOM 712 N N . GLN A 1 93 ? -9.233 1.035 6.844 1.00 95.88 93 GLN A N 1
ATOM 713 C CA . GLN A 1 93 ? -9.899 -0.248 6.575 1.00 95.88 93 GLN A CA 1
ATOM 714 C C . GLN A 1 93 ? -10.789 -0.707 7.733 1.00 95.88 93 GLN A C 1
ATOM 716 O O . GLN A 1 93 ? -11.944 -1.041 7.499 1.00 95.88 93 GLN A O 1
ATOM 721 N N . ILE A 1 94 ? -10.305 -0.689 8.976 1.00 97.94 94 ILE A N 1
ATOM 722 C CA . ILE A 1 94 ? -11.109 -1.084 10.140 1.00 97.94 94 ILE A CA 1
ATOM 723 C C . ILE A 1 94 ? -12.333 -0.160 10.282 1.00 97.94 94 ILE A C 1
ATOM 725 O O . ILE A 1 94 ? -13.449 -0.678 10.253 1.00 97.94 94 ILE A O 1
ATOM 729 N N . PRO A 1 95 ? -12.199 1.181 10.329 1.00 97.44 95 PRO A N 1
ATOM 730 C CA . PRO A 1 95 ? -13.362 2.065 10.441 1.00 97.44 95 PRO A CA 1
ATOM 731 C C . PRO A 1 95 ? -14.402 1.931 9.324 1.00 97.44 95 PRO A C 1
ATOM 733 O O . PRO A 1 95 ? -15.587 2.145 9.570 1.00 97.44 95 PRO A O 1
ATOM 736 N N . THR A 1 96 ? -13.983 1.605 8.097 1.00 96.88 96 THR A N 1
ATOM 737 C CA . THR A 1 96 ? -14.876 1.614 6.921 1.00 96.88 96 THR A CA 1
ATOM 738 C C . THR A 1 96 ? -15.393 0.237 6.515 1.00 96.88 96 THR A C 1
ATOM 740 O O . THR A 1 96 ? -16.514 0.129 6.012 1.00 96.88 96 THR A O 1
ATOM 743 N N . LEU A 1 97 ? -14.600 -0.818 6.704 1.00 98.06 97 LEU A N 1
ATOM 744 C CA . LEU A 1 97 ? -14.908 -2.173 6.244 1.00 98.06 97 LEU A CA 1
ATOM 745 C C . LEU A 1 97 ? -15.402 -3.069 7.378 1.00 98.06 97 LEU A C 1
ATOM 747 O O . LEU A 1 97 ? -16.259 -3.914 7.128 1.00 98.06 97 LEU A O 1
ATOM 751 N N . LEU A 1 98 ? -14.939 -2.871 8.618 1.00 98.12 98 LEU A N 1
ATOM 752 C CA . LEU A 1 98 ? -15.402 -3.674 9.753 1.00 98.12 98 LEU A CA 1
ATOM 753 C C . LEU A 1 98 ? -16.921 -3.563 9.989 1.00 98.12 98 LEU A C 1
ATOM 755 O O . LEU A 1 98 ? -17.552 -4.601 10.196 1.00 98.12 98 LEU A O 1
ATOM 759 N N . PRO A 1 99 ? -17.560 -2.376 9.891 1.00 97.94 99 PRO A N 1
ATOM 760 C CA . PRO A 1 99 ? -19.011 -2.270 10.057 1.00 97.94 99 PRO A CA 1
ATOM 761 C C . PRO A 1 99 ? -19.815 -3.067 9.023 1.00 97.94 99 PRO A C 1
ATOM 763 O O . PRO A 1 99 ? -20.940 -3.475 9.310 1.00 97.94 99 PRO A O 1
ATOM 766 N N . LYS A 1 100 ? -19.242 -3.310 7.835 1.00 97.25 100 LYS A N 1
ATOM 767 C CA . LYS A 1 100 ? -19.880 -4.068 6.748 1.00 97.25 100 LYS A CA 1
ATOM 768 C C . LYS A 1 100 ? -19.864 -5.579 6.989 1.00 97.25 100 LYS A C 1
ATOM 770 O O . LYS A 1 100 ? -20.602 -6.297 6.322 1.00 97.25 100 LYS A O 1
ATOM 775 N N . ALA A 1 101 ? -19.026 -6.064 7.903 1.00 97.44 101 ALA A N 1
ATOM 776 C CA . ALA A 1 101 ? -18.980 -7.474 8.261 1.00 97.44 101 ALA A CA 1
ATOM 777 C C . ALA A 1 101 ? -20.150 -7.862 9.187 1.00 97.44 101 ALA A C 1
ATOM 779 O O . ALA A 1 101 ? -20.616 -7.013 9.965 1.00 97.44 101 ALA A O 1
ATOM 780 N N . PRO A 1 102 ? -20.595 -9.136 9.159 1.00 96.88 102 PRO A N 1
ATOM 781 C CA . PRO A 1 102 ? -21.561 -9.659 10.121 1.00 96.88 102 PRO A CA 1
ATOM 782 C C . PRO A 1 102 ? -21.098 -9.409 11.566 1.00 96.88 102 PRO A C 1
ATOM 784 O O . PRO A 1 102 ? -19.913 -9.597 11.847 1.00 96.88 102 PRO A O 1
ATOM 787 N N . PRO A 1 103 ? -21.986 -9.013 12.503 1.00 96.31 103 PRO A N 1
ATOM 788 C CA . PRO A 1 103 ? -21.592 -8.678 13.875 1.00 96.31 103 PRO A CA 1
ATOM 789 C C . PRO A 1 103 ? -20.741 -9.750 14.572 1.00 96.31 103 PRO A C 1
ATOM 791 O O . PRO A 1 103 ? -19.738 -9.405 15.193 1.00 96.31 103 PRO A O 1
ATOM 794 N N . GLY A 1 104 ? -21.083 -11.032 14.389 1.00 96.50 104 GLY A N 1
ATOM 795 C CA . GLY A 1 104 ? -20.350 -12.166 14.966 1.00 96.50 104 GLY A CA 1
ATOM 796 C C . GLY A 1 104 ? -18.904 -12.314 14.475 1.00 96.50 104 GLY A C 1
ATOM 797 O O . GLY A 1 104 ? -18.069 -12.836 15.208 1.00 96.50 104 GLY A O 1
ATOM 798 N N . ASP A 1 105 ? -18.571 -11.789 13.292 1.00 97.62 105 ASP A N 1
ATOM 799 C CA . ASP A 1 105 ? -17.239 -11.938 12.689 1.00 97.62 105 ASP A CA 1
ATOM 800 C C . ASP A 1 105 ? -16.305 -10.768 13.021 1.00 97.62 105 ASP A C 1
ATOM 802 O O . ASP A 1 105 ? -15.087 -10.866 12.861 1.00 97.62 105 ASP A O 1
ATOM 806 N N . ARG A 1 106 ? -16.844 -9.633 13.482 1.00 97.75 106 ARG A N 1
ATOM 807 C CA . ARG A 1 106 ? -16.083 -8.379 13.612 1.00 97.75 106 ARG A CA 1
ATOM 808 C C . ARG A 1 106 ? -14.897 -8.496 14.562 1.00 97.75 106 ARG A C 1
ATOM 810 O O . ARG A 1 106 ? -13.823 -7.997 14.248 1.00 97.75 106 ARG A O 1
ATOM 817 N N . MET A 1 107 ? -15.052 -9.173 15.697 1.00 97.81 107 MET A N 1
ATOM 818 C CA . MET A 1 107 ? -13.939 -9.337 16.638 1.00 97.81 107 MET A CA 1
ATOM 819 C C . MET A 1 107 ? -12.794 -10.153 16.018 1.00 97.81 107 MET A C 1
ATOM 821 O O . MET A 1 107 ? -11.630 -9.763 16.108 1.00 97.81 107 MET A O 1
ATOM 825 N N . ALA A 1 108 ? -13.128 -11.248 15.329 1.00 97.88 108 ALA A N 1
ATOM 826 C CA . ALA A 1 108 ? -12.146 -12.080 14.642 1.00 97.88 108 ALA A CA 1
ATOM 827 C C . ALA A 1 108 ? -11.455 -11.308 13.508 1.00 97.88 108 ALA A C 1
ATOM 829 O O . ALA A 1 108 ? -10.232 -11.330 13.403 1.00 97.88 108 ALA A O 1
ATOM 830 N N . LEU A 1 109 ? -12.216 -10.563 12.702 1.00 98.31 109 LEU A N 1
ATOM 831 C CA . LEU A 1 109 ? -11.674 -9.733 11.624 1.00 98.31 109 LEU A CA 1
ATOM 832 C C . LEU A 1 109 ? -10.766 -8.613 12.135 1.00 98.31 109 LEU A C 1
ATOM 834 O O . LEU A 1 109 ? -9.734 -8.346 11.519 1.00 98.31 109 LEU A O 1
ATOM 838 N N . LEU A 1 110 ? -11.119 -7.976 13.253 1.00 98.31 110 LEU A N 1
ATOM 839 C CA . LEU A 1 110 ? -10.284 -6.967 13.900 1.00 98.31 110 LEU A CA 1
ATOM 840 C C . LEU A 1 110 ? -8.936 -7.569 14.324 1.00 98.31 110 LEU A C 1
ATOM 842 O O . LEU A 1 110 ? -7.889 -7.030 13.966 1.00 98.31 110 LEU A O 1
ATOM 846 N N . ALA A 1 111 ? -8.961 -8.718 15.008 1.00 98.19 111 ALA A N 1
ATOM 847 C CA . ALA A 1 111 ? -7.758 -9.424 15.444 1.00 98.19 111 ALA A CA 1
ATOM 848 C C . ALA A 1 111 ? -6.898 -9.908 14.263 1.00 98.19 111 ALA A C 1
ATOM 850 O O . ALA A 1 111 ? -5.690 -9.685 14.247 1.00 98.19 111 ALA A O 1
ATOM 851 N N . THR A 1 112 ? -7.505 -10.511 13.236 1.00 98.12 112 THR A N 1
ATOM 852 C CA . THR A 1 112 ? -6.786 -10.946 12.028 1.00 98.12 112 THR A CA 1
ATOM 853 C C . THR A 1 112 ? -6.140 -9.764 11.309 1.00 98.12 112 THR A C 1
ATOM 855 O O . THR A 1 112 ? -4.980 -9.848 10.911 1.00 98.12 112 THR A O 1
ATOM 858 N N . THR A 1 113 ? -6.856 -8.644 11.177 1.00 98.31 113 THR A N 1
ATOM 859 C CA . THR A 1 113 ? -6.320 -7.430 10.543 1.00 98.31 113 THR A CA 1
ATOM 860 C C . THR A 1 113 ? -5.125 -6.883 11.322 1.00 98.31 113 THR A C 1
ATOM 862 O O . THR A 1 113 ? -4.106 -6.556 10.715 1.00 98.31 113 THR A O 1
ATOM 865 N N . TRP A 1 114 ? -5.222 -6.838 12.656 1.00 98.19 114 TRP A N 1
ATOM 866 C CA . TRP A 1 114 ? -4.114 -6.445 13.526 1.00 98.19 114 TRP A CA 1
ATOM 867 C C . TRP A 1 114 ? -2.899 -7.355 13.351 1.00 98.19 114 TRP A C 1
ATOM 869 O O . TRP A 1 114 ? -1.821 -6.865 13.031 1.00 98.19 114 TRP A O 1
ATOM 879 N N . ASN A 1 115 ? -3.078 -8.671 13.490 1.00 97.88 115 ASN A N 1
ATOM 880 C CA . ASN A 1 115 ? -1.983 -9.640 13.433 1.00 97.88 115 ASN A CA 1
ATOM 881 C C . ASN A 1 115 ? -1.244 -9.595 12.086 1.00 97.88 115 ASN A C 1
ATOM 883 O O . ASN A 1 115 ? -0.018 -9.671 12.043 1.00 97.88 115 ASN A O 1
ATOM 887 N N . LEU A 1 116 ? -1.976 -9.432 10.977 1.00 97.25 116 LEU A N 1
ATOM 888 C CA . LEU A 1 116 ? -1.375 -9.262 9.649 1.00 97.25 116 LEU A CA 1
ATOM 889 C C . LEU A 1 116 ? -0.570 -7.961 9.551 1.00 97.25 116 LEU A C 1
ATOM 891 O O . LEU A 1 116 ? 0.534 -7.952 9.006 1.00 97.25 116 LEU A O 1
ATOM 895 N N . ALA A 1 117 ? -1.122 -6.858 10.059 1.00 97.50 117 ALA A N 1
ATOM 896 C CA . ALA A 1 117 ? -0.460 -5.563 10.040 1.00 97.50 117 ALA A CA 1
ATOM 897 C C . ALA A 1 117 ? 0.798 -5.540 10.917 1.00 97.50 117 ALA A C 1
ATOM 899 O O . ALA A 1 117 ? 1.826 -5.018 10.484 1.00 97.50 117 ALA A O 1
ATOM 900 N N . GLU A 1 118 ? 0.718 -6.121 12.112 1.00 96.94 118 GLU A N 1
ATOM 901 C CA . GLU A 1 118 ? 1.815 -6.238 13.069 1.00 96.94 118 GLU A CA 1
ATOM 902 C C . GLU A 1 118 ? 2.927 -7.148 12.541 1.00 96.94 118 GLU A C 1
ATOM 904 O O . GLU A 1 118 ? 4.095 -6.760 12.570 1.00 96.94 118 GLU A O 1
ATOM 909 N N . GLY A 1 119 ? 2.580 -8.302 11.959 1.00 96.25 119 GLY A N 1
ATOM 910 C CA . GLY A 1 119 ? 3.555 -9.226 11.373 1.00 96.25 119 GLY A CA 1
ATOM 911 C C . GLY A 1 119 ? 4.439 -8.576 10.300 1.00 96.25 119 GLY A C 1
ATOM 912 O O . GLY A 1 119 ? 5.617 -8.898 10.189 1.00 96.25 119 GLY A O 1
ATOM 913 N N . LEU A 1 120 ? 3.914 -7.593 9.561 1.00 96.19 120 LEU A N 1
ATOM 914 C CA . LEU A 1 120 ? 4.671 -6.846 8.549 1.00 96.19 120 LEU A CA 1
ATOM 915 C C . LEU A 1 120 ? 5.549 -5.721 9.116 1.00 96.19 120 LEU A C 1
ATOM 917 O O . LEU A 1 120 ? 6.301 -5.105 8.358 1.00 96.19 120 LEU A O 1
ATOM 921 N N . LEU A 1 121 ? 5.455 -5.386 10.405 1.00 93.94 121 LEU A N 1
ATOM 922 C CA . LEU A 1 121 ? 6.300 -4.349 11.015 1.00 93.94 121 LEU A CA 1
ATOM 923 C C . LEU A 1 121 ? 7.745 -4.821 11.211 1.00 93.94 121 LEU A C 1
ATOM 925 O O . LEU A 1 121 ? 8.651 -3.991 11.193 1.00 93.94 121 LEU A O 1
ATOM 929 N N . GLY A 1 122 ? 7.961 -6.132 11.364 1.00 91.06 122 GLY A N 1
ATOM 930 C CA . GLY A 1 122 ? 9.296 -6.738 11.432 1.00 91.06 122 GLY A CA 1
ATOM 931 C C . GLY A 1 122 ? 9.975 -6.914 10.069 1.00 91.06 122 GLY A C 1
ATOM 932 O O . GLY A 1 122 ? 11.168 -7.200 10.005 1.00 91.06 122 GLY A O 1
ATOM 933 N N . GLU A 1 123 ? 9.228 -6.730 8.982 1.00 93.31 123 GLU A N 1
ATOM 934 C CA . GLU A 1 123 ? 9.704 -6.923 7.616 1.00 93.31 123 GLU A CA 1
ATOM 935 C C . GLU A 1 123 ? 10.357 -5.655 7.037 1.00 93.31 123 GLU A C 1
ATOM 937 O O . GLU A 1 123 ? 10.139 -4.542 7.530 1.00 93.31 123 GLU A O 1
ATOM 942 N N . PRO A 1 124 ? 11.126 -5.766 5.934 1.00 91.62 124 PRO A N 1
ATOM 943 C CA . PRO A 1 124 ? 11.646 -4.599 5.235 1.00 91.62 124 PRO A CA 1
ATOM 944 C C . PRO A 1 124 ? 10.539 -3.595 4.888 1.00 91.62 124 PRO A C 1
ATOM 946 O O . PRO A 1 124 ? 9.496 -3.952 4.339 1.00 91.62 124 PRO A O 1
ATOM 949 N N . ALA A 1 125 ? 10.789 -2.305 5.136 1.00 91.81 125 ALA A N 1
ATOM 950 C CA . ALA A 1 125 ? 9.773 -1.255 5.006 1.00 91.81 125 ALA A CA 1
ATOM 951 C C . ALA A 1 125 ? 9.095 -1.202 3.622 1.00 91.81 125 ALA A C 1
ATOM 953 O O . ALA A 1 125 ? 7.931 -0.815 3.508 1.00 91.81 125 ALA A O 1
ATOM 954 N N . TRP A 1 126 ? 9.813 -1.588 2.564 1.00 92.62 126 TRP A N 1
ATOM 955 C CA . TRP A 1 126 ? 9.276 -1.653 1.208 1.00 92.62 126 TRP A CA 1
ATOM 956 C C . TRP A 1 126 ? 8.143 -2.674 1.069 1.00 92.62 126 TRP A C 1
ATOM 958 O O . TRP A 1 126 ? 7.189 -2.420 0.336 1.00 92.62 126 TRP A O 1
ATOM 968 N N . LEU A 1 127 ? 8.223 -3.799 1.787 1.00 94.12 127 LEU A N 1
ATOM 969 C CA . LEU A 1 127 ? 7.248 -4.883 1.722 1.00 94.12 127 LEU A CA 1
ATOM 970 C C . LEU A 1 127 ? 5.943 -4.452 2.381 1.00 94.12 127 LEU A C 1
ATOM 972 O O . LEU A 1 127 ? 4.876 -4.567 1.783 1.00 94.12 127 LEU A O 1
ATOM 976 N N . ASN A 1 128 ? 6.045 -3.849 3.564 1.00 94.44 128 ASN A N 1
ATOM 977 C CA . ASN A 1 128 ? 4.899 -3.309 4.287 1.00 94.44 128 ASN A CA 1
ATOM 978 C C . ASN A 1 128 ? 4.175 -2.221 3.465 1.00 94.44 128 ASN A C 1
ATOM 980 O O . ASN A 1 128 ? 2.953 -2.250 3.316 1.00 94.44 128 ASN A O 1
ATOM 984 N N . ARG A 1 129 ? 4.929 -1.316 2.823 1.00 94.19 129 ARG A N 1
ATOM 985 C CA . ARG A 1 129 ? 4.368 -0.296 1.915 1.00 94.19 129 ARG A CA 1
ATOM 986 C C . ARG A 1 129 ? 3.717 -0.900 0.672 1.00 94.19 129 ARG A C 1
ATOM 988 O O . ARG A 1 129 ? 2.671 -0.416 0.249 1.00 94.19 129 ARG A O 1
ATOM 995 N N . ALA A 1 130 ? 4.313 -1.939 0.087 1.00 93.88 130 ALA A N 1
ATOM 996 C CA . ALA A 1 130 ? 3.753 -2.616 -1.078 1.00 93.88 130 ALA A CA 1
ATOM 997 C C . ALA A 1 130 ? 2.431 -3.312 -0.738 1.00 93.88 130 ALA A C 1
ATOM 999 O O . ALA A 1 130 ? 1.453 -3.162 -1.468 1.00 93.88 130 ALA A O 1
ATOM 1000 N N . VAL A 1 131 ? 2.376 -4.012 0.397 1.00 95.50 131 VAL A N 1
ATOM 1001 C CA . VAL A 1 131 ? 1.144 -4.635 0.889 1.00 95.50 131 VAL A CA 1
ATOM 1002 C C . VAL A 1 131 ? 0.086 -3.572 1.187 1.00 95.50 131 VAL A C 1
ATOM 1004 O O . VAL A 1 131 ? -1.041 -3.698 0.716 1.00 95.50 131 VAL A O 1
ATOM 1007 N N . ALA A 1 132 ? 0.439 -2.483 1.874 1.00 94.69 132 ALA A N 1
ATOM 1008 C CA . ALA A 1 132 ? -0.490 -1.379 2.113 1.00 94.69 132 ALA A CA 1
ATOM 1009 C C . ALA A 1 132 ? -1.046 -0.801 0.797 1.00 94.69 132 ALA A C 1
ATOM 1011 O O . ALA A 1 132 ? -2.257 -0.665 0.646 1.00 94.69 132 ALA A O 1
ATOM 1012 N N . GLY A 1 133 ? -0.188 -0.535 -0.194 1.00 92.56 133 GLY A N 1
ATOM 1013 C CA . GLY A 1 133 ? -0.610 -0.036 -1.508 1.00 92.56 133 GLY A CA 1
ATOM 1014 C C . GLY A 1 133 ? -1.504 -1.018 -2.274 1.00 9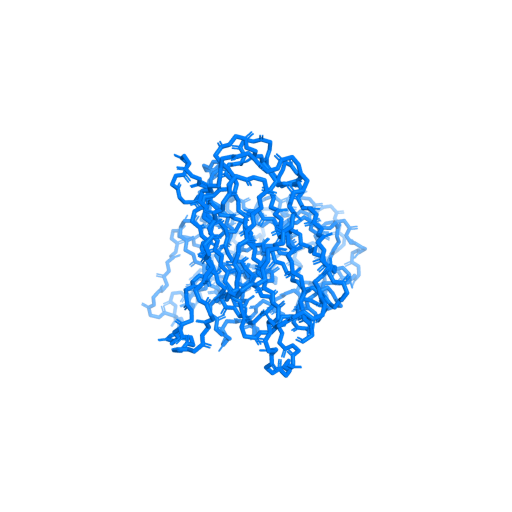2.56 133 GLY A C 1
ATOM 1015 O O . GLY A 1 133 ? -2.483 -0.607 -2.896 1.00 92.56 133 GLY A O 1
ATOM 1016 N N . ALA A 1 134 ? -1.218 -2.320 -2.205 1.00 92.00 134 ALA A N 1
ATOM 1017 C CA . ALA A 1 134 ? -2.038 -3.360 -2.831 1.00 92.00 134 ALA A CA 1
ATOM 1018 C C . ALA A 1 134 ? -3.434 -3.485 -2.199 1.00 92.00 134 ALA A C 1
ATOM 1020 O O . ALA A 1 134 ? -4.391 -3.870 -2.870 1.00 92.00 134 ALA A O 1
ATOM 1021 N N . LEU A 1 135 ? -3.547 -3.174 -0.905 1.00 93.06 135 LEU A N 1
ATOM 1022 C CA . LEU A 1 135 ? -4.767 -3.342 -0.115 1.00 93.06 135 LEU A CA 1
ATOM 1023 C C . LEU A 1 135 ? -5.512 -2.028 0.139 1.00 93.06 135 LEU A C 1
ATOM 1025 O O . LEU A 1 135 ? -6.580 -2.050 0.750 1.00 93.06 135 LEU A O 1
ATOM 1029 N N . ALA A 1 136 ? -5.000 -0.896 -0.349 1.00 90.31 136 ALA A N 1
ATOM 1030 C CA . ALA A 1 136 ? -5.604 0.424 -0.158 1.00 90.31 136 ALA A CA 1
ATOM 1031 C C . ALA A 1 136 ? -7.068 0.480 -0.628 1.00 90.31 136 ALA A C 1
ATOM 1033 O O . ALA A 1 136 ? -7.897 1.114 0.015 1.00 90.31 136 ALA A O 1
ATOM 1034 N N . ASN A 1 137 ? -7.388 -0.251 -1.700 1.00 88.25 137 ASN A N 1
ATOM 1035 C CA . ASN A 1 137 ? -8.731 -0.339 -2.277 1.00 88.25 137 ASN A CA 1
ATOM 1036 C C . ASN A 1 137 ? -9.430 -1.670 -1.948 1.00 88.25 137 ASN A C 1
ATOM 1038 O O . ASN A 1 137 ? -10.255 -2.145 -2.729 1.00 88.25 137 ASN A O 1
ATOM 1042 N N . ALA A 1 138 ? -9.065 -2.320 -0.838 1.00 92.31 138 ALA A N 1
ATOM 1043 C CA . ALA A 1 138 ? -9.775 -3.508 -0.382 1.00 92.31 138 ALA A CA 1
ATOM 1044 C C . ALA A 1 138 ? -11.248 -3.171 -0.096 1.00 92.31 138 ALA A C 1
ATOM 1046 O O . ALA A 1 138 ? -11.576 -2.151 0.504 1.00 92.31 138 ALA A O 1
ATOM 1047 N N . ASP A 1 139 ? -12.133 -4.057 -0.529 1.00 94.56 139 ASP A N 1
ATOM 1048 C CA . ASP A 1 139 ? -13.584 -3.950 -0.397 1.00 94.56 139 ASP A CA 1
ATOM 1049 C C . ASP A 1 139 ? -14.126 -4.703 0.828 1.00 94.56 139 ASP A C 1
ATOM 1051 O O . ASP A 1 139 ? -15.249 -4.450 1.266 1.00 94.56 139 ASP A O 1
ATOM 1055 N N . SER A 1 140 ? -13.318 -5.598 1.401 1.00 96.00 140 SER A N 1
ATOM 1056 C CA . SER A 1 140 ? -13.652 -6.426 2.558 1.00 96.00 140 SER A CA 1
ATOM 1057 C C . SER A 1 140 ? -12.404 -6.813 3.359 1.00 96.00 140 SER A C 1
ATOM 1059 O O . SER A 1 140 ? -11.308 -6.915 2.804 1.00 96.00 140 SER A O 1
ATOM 1061 N N . LEU A 1 141 ? -12.592 -7.078 4.659 1.00 97.06 141 LEU A N 1
ATOM 1062 C CA . LEU A 1 141 ? -11.569 -7.645 5.549 1.00 97.06 141 LEU A CA 1
ATOM 1063 C C . LEU A 1 141 ? -11.514 -9.184 5.503 1.00 97.06 141 LEU A C 1
ATOM 1065 O O . LEU A 1 141 ? -10.526 -9.761 5.945 1.00 97.06 141 LEU A O 1
ATOM 1069 N N . ALA A 1 142 ? -12.542 -9.857 4.970 1.00 95.06 142 ALA A N 1
ATOM 1070 C CA . ALA A 1 142 ? -12.700 -11.313 5.084 1.00 95.06 142 ALA A CA 1
ATOM 1071 C C . ALA A 1 142 ? -11.610 -12.139 4.377 1.00 95.06 142 ALA A C 1
ATOM 1073 O O . ALA A 1 142 ? -11.308 -13.243 4.812 1.00 95.06 142 ALA A O 1
ATOM 1074 N N . ASP A 1 143 ? -11.008 -11.603 3.313 1.00 92.44 143 ASP A N 1
ATOM 1075 C CA . ASP A 1 143 ? -9.937 -12.264 2.549 1.00 92.44 143 ASP A CA 1
ATOM 1076 C C . ASP A 1 143 ? -8.616 -11.484 2.621 1.00 92.44 143 ASP A C 1
ATOM 1078 O O . ASP A 1 143 ? -7.804 -11.519 1.685 1.00 92.44 143 ASP A O 1
ATOM 1082 N N . LEU A 1 144 ? -8.423 -10.691 3.681 1.00 94.19 144 LEU A N 1
ATOM 1083 C CA . LEU A 1 144 ? -7.236 -9.850 3.810 1.00 94.19 144 LEU A CA 1
ATOM 1084 C C . LEU A 1 144 ? -5.961 -10.701 3.851 1.00 94.19 144 LEU A C 1
ATOM 1086 O O . LEU A 1 144 ? -5.007 -10.390 3.146 1.00 94.19 144 LEU A O 1
ATOM 1090 N N . ASP A 1 145 ? -5.981 -11.814 4.579 1.00 94.62 145 ASP A N 1
ATOM 1091 C CA . ASP A 1 145 ? -4.906 -12.807 4.665 1.00 94.62 145 ASP A CA 1
ATOM 1092 C C . ASP A 1 145 ? -4.495 -13.342 3.283 1.00 94.62 145 ASP A C 1
ATOM 1094 O O . ASP A 1 145 ? -3.333 -13.243 2.889 1.00 94.62 145 ASP A O 1
ATOM 1098 N N . LYS A 1 146 ? -5.455 -13.810 2.479 1.00 94.50 146 LYS A N 1
ATOM 1099 C CA . LYS A 1 146 ? -5.216 -14.327 1.125 1.00 94.50 146 LYS A CA 1
ATOM 1100 C C . LYS A 1 146 ? -4.710 -13.238 0.189 1.00 94.50 146 LYS A C 1
ATOM 1102 O O . LYS A 1 146 ? -3.964 -13.512 -0.751 1.00 94.50 146 LYS A O 1
ATOM 1107 N N . ARG A 1 147 ? -5.155 -11.991 0.369 1.00 93.81 147 ARG A N 1
ATOM 1108 C CA . ARG A 1 147 ? -4.672 -10.857 -0.432 1.00 93.81 147 ARG A CA 1
ATOM 1109 C C . ARG A 1 147 ? -3.243 -10.479 -0.046 1.00 93.81 147 ARG A C 1
ATOM 1111 O O . ARG A 1 147 ? -2.436 -10.293 -0.951 1.00 93.81 147 ARG A O 1
ATOM 1118 N N . VAL A 1 148 ? -2.921 -10.433 1.249 1.00 95.12 148 VAL A N 1
ATOM 1119 C CA . VAL A 1 148 ? -1.549 -10.244 1.745 1.00 95.12 148 VAL A CA 1
ATOM 1120 C C . VAL A 1 148 ? -0.652 -11.337 1.170 1.00 95.12 148 VAL A C 1
ATOM 1122 O O . VAL A 1 148 ? 0.320 -11.013 0.493 1.00 95.12 148 VAL A O 1
ATOM 1125 N N . LEU A 1 149 ? -1.020 -12.612 1.332 1.00 93.56 149 LEU A N 1
ATOM 1126 C CA . LEU A 1 149 ? -0.243 -13.747 0.828 1.00 93.56 149 LEU A CA 1
ATOM 1127 C C . LEU A 1 149 ? 0.029 -13.647 -0.675 1.00 93.56 149 LEU A C 1
ATOM 1129 O O . LEU A 1 149 ? 1.178 -13.774 -1.076 1.00 93.56 149 LEU A O 1
ATOM 1133 N N . ARG A 1 150 ? -0.966 -13.304 -1.502 1.00 91.06 150 ARG A N 1
ATOM 1134 C CA . ARG A 1 150 ? -0.755 -13.112 -2.951 1.00 91.06 150 ARG A CA 1
ATOM 1135 C C . ARG A 1 150 ? 0.280 -12.033 -3.275 1.00 91.06 150 ARG A C 1
ATOM 1137 O O . ARG A 1 150 ? 1.053 -12.188 -4.220 1.00 91.06 150 ARG A O 1
ATOM 1144 N N . VAL A 1 151 ? 0.293 -10.933 -2.520 1.00 91.81 151 VAL A N 1
ATOM 1145 C CA . VAL A 1 151 ? 1.286 -9.862 -2.700 1.00 91.81 151 VAL A CA 1
ATOM 1146 C C . VAL A 1 151 ? 2.669 -10.348 -2.276 1.00 91.81 151 VAL A C 1
ATOM 1148 O O . VAL A 1 151 ? 3.633 -10.140 -3.011 1.00 91.81 151 VAL A O 1
ATOM 1151 N N . LEU A 1 152 ? 2.760 -11.019 -1.124 1.00 92.62 152 LEU A N 1
ATOM 1152 C CA . LEU A 1 152 ? 4.009 -11.568 -0.597 1.00 92.62 152 LEU A CA 1
ATOM 1153 C C . LEU A 1 152 ? 4.600 -12.617 -1.541 1.00 92.62 152 LEU A C 1
ATOM 1155 O O . LEU A 1 152 ? 5.762 -12.502 -1.917 1.00 92.62 152 LEU A O 1
ATOM 1159 N N . GLU A 1 153 ? 3.799 -13.583 -1.986 1.00 90.69 153 GLU A N 1
ATOM 1160 C CA . GLU A 1 153 ? 4.196 -14.612 -2.948 1.00 90.69 153 GLU A CA 1
ATOM 1161 C C . GLU A 1 153 ? 4.749 -13.978 -4.221 1.00 90.69 153 GLU A C 1
ATOM 1163 O O . GLU A 1 153 ? 5.841 -14.324 -4.659 1.00 90.69 153 GLU A O 1
ATOM 1168 N N . ALA A 1 154 ? 4.048 -12.999 -4.793 1.00 87.56 154 ALA A N 1
ATOM 1169 C CA . ALA A 1 154 ? 4.495 -12.344 -6.015 1.00 87.56 154 ALA A CA 1
ATOM 1170 C C . ALA A 1 154 ? 5.783 -11.523 -5.824 1.00 87.56 154 ALA A C 1
ATOM 1172 O O . ALA A 1 154 ? 6.642 -11.514 -6.713 1.00 87.56 154 ALA A O 1
ATOM 1173 N N . ALA A 1 155 ? 5.920 -10.828 -4.691 1.00 88.75 155 ALA A N 1
ATOM 1174 C CA . ALA A 1 155 ? 7.050 -9.943 -4.413 1.00 88.75 155 ALA A CA 1
ATOM 1175 C C . ALA A 1 155 ? 8.316 -10.702 -3.990 1.00 88.75 155 ALA A C 1
ATOM 1177 O O . ALA A 1 155 ? 9.425 -10.284 -4.336 1.00 88.75 155 ALA A O 1
ATOM 1178 N N . LEU A 1 156 ? 8.149 -11.805 -3.256 1.00 90.56 156 LEU A N 1
ATOM 1179 C CA . LEU A 1 156 ? 9.228 -12.584 -2.647 1.00 90.56 156 LEU A CA 1
ATOM 1180 C C . LEU A 1 156 ? 9.587 -13.847 -3.431 1.00 90.56 156 LEU A C 1
ATOM 1182 O O . LEU A 1 156 ? 10.575 -14.492 -3.079 1.00 90.56 156 LEU A O 1
ATOM 1186 N N . LEU A 1 157 ? 8.840 -14.192 -4.489 1.00 88.38 157 LEU A N 1
ATOM 1187 C CA . LEU A 1 157 ? 9.145 -15.350 -5.329 1.00 88.38 157 LEU A CA 1
ATOM 1188 C C . LEU A 1 157 ? 10.626 -15.325 -5.744 1.00 88.38 157 LEU A C 1
ATOM 1190 O O . LEU A 1 157 ? 11.053 -14.372 -6.411 1.00 88.38 157 LEU A O 1
ATOM 1194 N N . PRO A 1 158 ? 11.417 -16.358 -5.402 1.00 84.75 158 PRO A N 1
ATOM 1195 C CA . PRO A 1 158 ? 12.784 -16.462 -5.874 1.00 84.75 158 PRO A CA 1
ATOM 1196 C C . PRO A 1 158 ? 12.800 -16.509 -7.398 1.00 84.75 158 PRO A C 1
ATOM 1198 O O . PRO A 1 158 ? 12.121 -17.321 -8.024 1.00 84.75 158 PRO A O 1
ATOM 1201 N N . ARG A 1 159 ? 13.584 -15.620 -8.006 1.00 86.06 159 ARG A N 1
ATOM 1202 C CA . ARG A 1 159 ? 13.733 -15.546 -9.459 1.00 86.06 159 ARG A CA 1
ATOM 1203 C C . ARG A 1 159 ? 15.179 -15.783 -9.833 1.00 86.06 159 ARG A C 1
ATOM 1205 O O . ARG A 1 159 ? 16.085 -15.167 -9.259 1.00 86.06 159 ARG A O 1
ATOM 1212 N N . ALA A 1 160 ? 15.367 -16.680 -10.797 1.00 86.38 160 ALA A N 1
ATOM 1213 C CA . ALA A 1 160 ? 16.649 -16.862 -11.445 1.00 86.38 160 ALA A CA 1
ATOM 1214 C C . ALA A 1 160 ? 17.085 -15.543 -12.083 1.00 86.38 160 ALA A C 1
ATOM 1216 O O . ALA A 1 160 ? 16.270 -14.680 -12.425 1.00 86.38 160 ALA A O 1
ATOM 1217 N N . ARG A 1 161 ? 18.396 -15.378 -12.203 1.00 88.81 161 ARG A N 1
ATOM 1218 C CA . ARG A 1 161 ? 18.945 -14.231 -12.900 1.00 88.81 161 ARG A CA 1
ATOM 1219 C C . ARG A 1 161 ? 18.676 -14.382 -14.395 1.00 88.81 161 ARG A C 1
ATOM 1221 O O . ARG A 1 161 ? 19.077 -15.385 -14.976 1.00 88.81 161 ARG A O 1
ATOM 1228 N N . ALA A 1 162 ? 18.060 -13.371 -14.990 1.00 90.06 162 ALA A N 1
ATOM 1229 C CA . ALA A 1 162 ? 17.852 -13.316 -16.426 1.00 90.06 162 ALA A CA 1
ATOM 1230 C C . ALA A 1 162 ? 19.116 -12.852 -17.151 1.00 90.06 162 ALA A C 1
ATOM 1232 O O . ALA A 1 162 ? 19.879 -12.019 -16.649 1.00 90.06 162 ALA A O 1
ATOM 1233 N N . SER A 1 163 ? 19.296 -13.364 -18.365 1.00 89.00 163 SER A N 1
ATOM 1234 C CA . SER A 1 163 ? 20.368 -12.929 -19.267 1.00 89.00 163 SER A CA 1
ATOM 1235 C C . SER A 1 163 ? 20.077 -11.572 -19.908 1.00 89.00 163 SER A C 1
ATOM 1237 O O . SER A 1 163 ? 21.005 -10.882 -20.325 1.00 89.00 163 SER A O 1
ATOM 1239 N N . LEU A 1 164 ? 18.790 -11.199 -19.995 1.00 89.75 164 LEU A N 1
ATOM 1240 C CA . LEU A 1 164 ? 18.308 -10.027 -20.734 1.00 89.75 164 LEU A CA 1
ATOM 1241 C C . LEU A 1 164 ? 18.769 -10.020 -22.207 1.00 89.75 164 LEU A C 1
ATOM 1243 O O . LEU A 1 164 ? 18.874 -8.957 -22.814 1.00 89.75 164 LEU A O 1
ATOM 1247 N N . ALA A 1 165 ? 19.029 -11.201 -22.780 1.00 90.81 165 ALA A N 1
ATOM 1248 C CA . ALA A 1 165 ? 19.423 -11.388 -24.177 1.00 90.81 165 ALA A CA 1
ATOM 1249 C C . ALA A 1 165 ? 18.227 -11.674 -25.110 1.00 90.81 165 ALA A C 1
ATOM 1251 O O . ALA A 1 165 ? 18.392 -11.745 -26.328 1.00 90.81 165 ALA A O 1
ATOM 1252 N N . GLY A 1 166 ? 17.019 -11.804 -24.551 1.00 89.38 166 GLY A N 1
ATOM 1253 C CA . GLY A 1 166 ? 15.793 -12.121 -25.275 1.00 89.38 166 GLY A CA 1
ATOM 1254 C C . GLY A 1 166 ? 15.490 -13.629 -25.342 1.00 89.38 166 GLY A C 1
ATOM 1255 O O . GLY A 1 166 ? 16.245 -14.441 -24.810 1.00 89.38 166 GLY A O 1
ATOM 1256 N N . PRO A 1 167 ? 14.376 -14.027 -25.985 1.00 92.94 167 PRO A N 1
ATOM 1257 C CA . PRO A 1 167 ? 13.401 -13.171 -26.662 1.00 92.94 167 PRO A CA 1
ATOM 1258 C C . PRO A 1 167 ? 12.663 -12.243 -25.690 1.00 92.94 167 PRO A C 1
ATOM 1260 O O . PRO A 1 167 ? 12.451 -12.580 -24.528 1.00 92.94 167 PRO A O 1
ATOM 1263 N N . PHE A 1 168 ? 12.270 -11.067 -26.181 1.00 94.25 168 PHE A N 1
ATOM 1264 C CA . PHE A 1 168 ? 11.601 -10.052 -25.372 1.00 94.25 168 PHE A CA 1
ATOM 1265 C C . PHE A 1 168 ? 10.098 -10.057 -25.615 1.00 94.25 168 PHE A C 1
ATOM 1267 O O . PHE A 1 168 ? 9.646 -10.043 -26.761 1.00 94.25 168 PHE A O 1
ATOM 1274 N N . SER A 1 169 ? 9.323 -10.000 -24.535 1.00 94.56 169 SER A N 1
ATOM 1275 C CA . SER A 1 169 ? 7.897 -9.685 -24.596 1.00 94.56 169 SER A CA 1
ATOM 1276 C C . SER A 1 169 ? 7.654 -8.277 -24.066 1.00 94.56 169 SER A C 1
ATOM 1278 O O . SER A 1 169 ? 8.313 -7.855 -23.120 1.00 94.56 169 SER A O 1
ATOM 1280 N N . VAL A 1 170 ? 6.735 -7.535 -24.689 1.00 94.81 170 VAL A N 1
ATOM 1281 C CA . VAL A 1 170 ? 6.447 -6.136 -24.340 1.00 94.81 170 VAL A CA 1
ATOM 1282 C C . VAL A 1 170 ? 4.975 -5.984 -24.007 1.00 94.81 170 VAL A C 1
ATOM 1284 O O . VAL A 1 170 ? 4.104 -6.447 -24.745 1.00 94.81 170 VAL A O 1
ATOM 1287 N N . ARG A 1 171 ? 4.691 -5.297 -22.904 1.00 95.25 171 ARG A N 1
ATOM 1288 C CA . ARG A 1 171 ? 3.342 -4.932 -22.470 1.00 95.25 171 ARG A CA 1
ATOM 1289 C C . ARG A 1 171 ? 3.317 -3.495 -21.999 1.00 95.25 171 ARG A C 1
ATOM 1291 O O . ARG A 1 171 ? 4.339 -2.948 -21.600 1.00 95.25 171 ARG A O 1
ATOM 1298 N N . SER A 1 172 ? 2.138 -2.887 -22.034 1.00 95.31 172 SER A N 1
ATOM 1299 C CA . SER A 1 172 ? 1.947 -1.543 -21.494 1.00 95.31 172 SER A CA 1
ATOM 1300 C C . SER A 1 172 ? 1.013 -1.566 -20.295 1.00 95.31 172 SER A C 1
ATOM 1302 O O . SER A 1 172 ? 0.038 -2.314 -20.283 1.00 95.31 172 SER A O 1
ATOM 1304 N N . VAL A 1 173 ? 1.329 -0.745 -19.300 1.00 95.62 173 VAL A N 1
ATOM 1305 C CA . VAL A 1 173 ? 0.504 -0.503 -18.116 1.00 95.62 173 VAL A CA 1
ATOM 1306 C C . VAL A 1 173 ? 0.093 0.960 -18.133 1.00 95.62 173 VAL A C 1
ATOM 1308 O O . VAL A 1 173 ? 0.947 1.839 -18.245 1.00 95.62 173 VAL A O 1
ATOM 1311 N N . ASP A 1 174 ? -1.208 1.223 -18.050 1.00 95.25 174 ASP A N 1
ATOM 1312 C CA . ASP A 1 174 ? -1.754 2.578 -18.002 1.00 95.25 174 ASP A CA 1
ATOM 1313 C C . ASP A 1 174 ? -1.819 3.066 -16.552 1.00 95.25 174 ASP A C 1
ATOM 1315 O O . ASP A 1 174 ? -2.612 2.562 -15.756 1.00 95.25 174 ASP A O 1
ATOM 1319 N N . THR A 1 175 ? -0.989 4.046 -16.189 1.00 94.50 175 THR A N 1
ATOM 1320 C CA . THR A 1 175 ? -0.945 4.540 -14.806 1.00 94.50 175 THR A CA 1
ATOM 1321 C C . THR A 1 175 ? -2.139 5.418 -14.449 1.00 94.50 175 THR A C 1
ATOM 1323 O O . THR A 1 175 ? -2.357 5.682 -13.267 1.00 94.50 175 THR A O 1
ATOM 1326 N N . ARG A 1 176 ? -2.964 5.816 -15.432 1.00 92.88 176 ARG A N 1
ATOM 1327 C CA . ARG A 1 176 ? -4.225 6.533 -15.177 1.00 92.88 176 ARG A CA 1
ATOM 1328 C C . ARG A 1 176 ? -5.217 5.705 -14.369 1.00 92.88 176 ARG A C 1
ATOM 1330 O O . ARG A 1 176 ? -6.087 6.279 -13.732 1.00 92.88 176 ARG A O 1
ATOM 1337 N N . ALA A 1 177 ? -5.072 4.378 -14.381 1.00 89.25 177 ALA A N 1
ATOM 1338 C CA . ALA A 1 177 ? -5.884 3.481 -13.566 1.00 89.25 177 ALA A CA 1
ATOM 1339 C C . ALA A 1 177 ? -5.675 3.684 -12.053 1.00 89.25 177 ALA A C 1
ATOM 1341 O O . ALA A 1 177 ? -6.556 3.338 -11.275 1.00 89.25 177 ALA A O 1
ATOM 1342 N N . MET A 1 178 ? -4.528 4.233 -11.634 1.00 87.88 178 MET A N 1
ATOM 1343 C CA . MET A 1 178 ? -4.281 4.616 -10.239 1.00 87.88 178 MET A CA 1
ATOM 1344 C C . MET A 1 178 ? -4.642 6.080 -9.993 1.00 87.88 178 MET A C 1
ATOM 1346 O O . MET A 1 178 ? -5.304 6.389 -9.009 1.00 87.88 178 MET A O 1
ATOM 1350 N N . ASP A 1 179 ? -4.179 6.980 -10.861 1.00 89.50 179 ASP A N 1
ATOM 1351 C CA . ASP A 1 179 ? -4.419 8.417 -10.749 1.00 89.50 179 ASP A CA 1
ATOM 1352 C C . ASP A 1 179 ? -4.317 9.062 -12.140 1.00 89.50 179 ASP A C 1
ATOM 1354 O O . ASP A 1 179 ? -3.290 8.974 -12.820 1.00 89.50 179 ASP A O 1
ATOM 1358 N N . HIS A 1 180 ? -5.390 9.736 -12.560 1.00 92.31 180 HIS A N 1
ATOM 1359 C CA . HIS A 1 180 ? -5.504 10.384 -13.868 1.00 92.31 180 HIS A CA 1
ATOM 1360 C C . HIS A 1 180 ? -4.447 11.460 -14.132 1.00 92.31 180 HIS A C 1
ATOM 1362 O O . HIS A 1 180 ? -4.145 11.726 -15.295 1.00 92.31 180 HIS A O 1
ATOM 1368 N N . ALA A 1 181 ? -3.873 12.069 -13.095 1.00 93.06 181 ALA A N 1
ATOM 1369 C CA . ALA A 1 181 ? -2.827 13.079 -13.212 1.00 93.06 181 ALA A CA 1
ATOM 1370 C C . ALA A 1 181 ? -1.408 12.495 -13.092 1.00 93.06 181 ALA A C 1
ATOM 1372 O O . ALA A 1 181 ? -0.435 13.243 -13.213 1.00 93.06 181 ALA A O 1
ATOM 1373 N N . PHE A 1 182 ? -1.265 11.182 -12.869 1.00 93.81 182 PHE A N 1
ATOM 1374 C CA . PHE A 1 182 ? 0.041 10.571 -12.650 1.00 93.81 182 PHE A CA 1
ATOM 1375 C C . PHE A 1 182 ? 0.890 10.557 -13.915 1.00 93.81 182 PHE A C 1
ATOM 1377 O O . PHE A 1 182 ? 0.488 10.011 -14.945 1.00 93.81 182 PHE A O 1
ATOM 1384 N N . LEU A 1 183 ? 2.084 11.142 -13.823 1.00 95.56 183 LEU A N 1
ATOM 1385 C CA . LEU A 1 183 ? 3.058 11.196 -14.911 1.00 95.56 183 LEU A CA 1
ATOM 1386 C C . LEU A 1 183 ? 4.295 10.375 -14.530 1.00 95.56 183 LEU A C 1
ATOM 1388 O O . LEU A 1 183 ? 5.084 10.850 -13.711 1.00 95.56 183 LEU A O 1
ATOM 1392 N N . PRO A 1 184 ? 4.513 9.189 -15.128 1.00 96.56 184 PRO A N 1
ATOM 1393 C CA . PRO A 1 184 ? 5.657 8.348 -14.799 1.00 96.56 184 PRO A CA 1
ATOM 1394 C C . PRO A 1 184 ? 7.002 9.070 -14.973 1.00 96.56 184 PRO A C 1
ATOM 1396 O O . PRO A 1 184 ? 7.317 9.618 -16.037 1.00 96.56 184 PRO A O 1
ATOM 1399 N N . GLY A 1 185 ? 7.783 9.081 -13.898 1.00 96.06 185 GLY A N 1
ATOM 1400 C CA . GLY A 1 185 ? 9.062 9.767 -13.772 1.00 96.06 185 GLY A CA 1
ATOM 1401 C C . GLY A 1 185 ? 10.222 8.801 -13.558 1.00 96.06 185 GLY A C 1
ATOM 1402 O O . GLY A 1 185 ? 10.358 7.806 -14.273 1.00 96.06 185 GLY A O 1
ATOM 1403 N N . LEU A 1 186 ? 11.052 9.120 -12.560 1.00 95.94 186 LEU A N 1
ATOM 1404 C CA . LEU A 1 186 ? 12.137 8.272 -12.070 1.00 95.94 186 LEU A CA 1
ATOM 1405 C C . LEU A 1 186 ? 11.595 6.921 -11.585 1.00 95.94 186 LEU A C 1
ATOM 1407 O O . LEU A 1 186 ? 10.541 6.857 -10.953 1.00 95.94 186 LEU A O 1
ATOM 1411 N N . MET A 1 187 ? 12.341 5.849 -11.840 1.00 96.06 187 MET A N 1
ATOM 1412 C CA . MET A 1 187 ? 11.953 4.494 -11.458 1.00 96.06 187 MET A CA 1
ATOM 1413 C C . MET A 1 187 ? 13.112 3.735 -10.821 1.00 96.06 187 MET A C 1
ATOM 1415 O O . MET A 1 187 ? 14.270 3.955 -11.170 1.00 96.06 187 MET A O 1
ATOM 1419 N N . HIS A 1 188 ? 12.798 2.825 -9.903 1.00 95.12 188 HIS A N 1
ATOM 1420 C CA . HIS A 1 188 ? 13.755 1.868 -9.347 1.00 95.12 188 HIS A CA 1
ATOM 1421 C C . HIS A 1 188 ? 13.037 0.617 -8.843 1.00 95.12 188 HIS A C 1
ATOM 1423 O O . HIS A 1 188 ? 11.886 0.682 -8.415 1.00 95.12 188 HIS A O 1
ATOM 1429 N N . PHE A 1 189 ? 13.717 -0.525 -8.865 1.00 94.25 189 PHE A N 1
ATOM 1430 C CA . PHE A 1 189 ? 13.195 -1.767 -8.301 1.00 94.25 189 PHE A CA 1
ATOM 1431 C C . PHE A 1 189 ? 13.520 -1.853 -6.816 1.00 94.25 189 PHE A C 1
ATOM 1433 O O . PHE A 1 189 ? 14.691 -1.832 -6.470 1.00 94.25 189 PHE A O 1
ATOM 1440 N N . SER A 1 190 ? 12.511 -1.972 -5.954 1.00 93.38 190 SER A N 1
ATOM 1441 C CA . SER A 1 190 ? 12.679 -2.202 -4.507 1.00 93.38 190 SER A CA 1
ATOM 1442 C C . SER A 1 190 ? 12.898 -3.680 -4.182 1.00 93.38 190 SER A C 1
ATOM 1444 O O . SER A 1 190 ? 13.571 -4.018 -3.215 1.00 93.38 190 SER A O 1
ATOM 1446 N N . ALA A 1 191 ? 12.367 -4.558 -5.032 1.00 91.88 191 ALA A N 1
ATOM 1447 C CA . ALA A 1 191 ? 12.614 -5.995 -5.044 1.00 91.88 191 ALA A CA 1
ATOM 1448 C C . ALA A 1 191 ? 12.618 -6.481 -6.505 1.00 91.88 191 ALA A C 1
ATOM 1450 O O . ALA A 1 191 ? 12.176 -5.740 -7.387 1.00 91.88 191 ALA A O 1
ATOM 1451 N N . PRO A 1 192 ? 13.072 -7.712 -6.813 1.00 91.75 192 PRO A N 1
ATOM 1452 C CA . PRO A 1 192 ? 13.221 -8.154 -8.200 1.00 91.75 192 PRO A CA 1
ATOM 1453 C C . PRO A 1 192 ? 11.943 -8.049 -9.049 1.00 91.75 192 PRO A C 1
ATOM 1455 O O . PRO A 1 192 ? 12.029 -7.802 -10.249 1.00 91.75 192 PRO A O 1
ATOM 1458 N N . ALA A 1 193 ? 10.771 -8.202 -8.436 1.00 92.88 193 ALA A N 1
ATOM 1459 C CA . ALA A 1 193 ? 9.468 -8.104 -9.087 1.00 92.88 193 ALA A CA 1
ATOM 1460 C C . ALA A 1 193 ? 8.662 -6.863 -8.667 1.00 92.88 193 ALA A C 1
ATOM 1462 O O . ALA A 1 193 ? 7.484 -6.771 -8.990 1.00 92.88 193 ALA A O 1
ATOM 1463 N N . LEU A 1 194 ? 9.257 -5.919 -7.935 1.00 94.88 194 LEU A N 1
ATOM 1464 C CA . LEU A 1 194 ? 8.544 -4.766 -7.388 1.00 94.88 194 LEU A CA 1
ATOM 1465 C C . LEU A 1 194 ? 9.224 -3.469 -7.808 1.00 94.88 194 LEU A C 1
ATOM 1467 O O . LEU A 1 194 ? 10.322 -3.150 -7.348 1.00 94.88 194 LEU A O 1
ATOM 1471 N N . LEU A 1 195 ? 8.546 -2.715 -8.665 1.00 95.81 195 LEU A N 1
ATOM 1472 C CA . LEU A 1 195 ? 9.002 -1.429 -9.170 1.00 95.81 195 LEU A CA 1
ATOM 1473 C C . LEU A 1 195 ? 8.330 -0.285 -8.405 1.00 95.81 195 LEU A C 1
ATOM 1475 O O . LEU A 1 195 ? 7.116 -0.279 -8.222 1.00 95.81 195 LEU A O 1
ATOM 1479 N N . CYS A 1 196 ? 9.117 0.713 -8.023 1.00 96.50 196 CYS A N 1
ATOM 1480 C CA . CYS A 1 196 ? 8.646 2.009 -7.562 1.00 96.50 196 CYS A CA 1
ATOM 1481 C C . CYS A 1 196 ? 8.768 3.026 -8.700 1.00 96.50 196 CYS A C 1
ATOM 1483 O O . CYS A 1 196 ? 9.845 3.188 -9.280 1.00 96.50 196 CYS A O 1
ATOM 1485 N N . VAL A 1 197 ? 7.685 3.743 -8.985 1.00 96.38 197 VAL A N 1
ATOM 1486 C CA . VAL A 1 197 ? 7.610 4.788 -10.012 1.00 96.38 197 VAL A CA 1
ATOM 1487 C C . VAL A 1 197 ? 7.255 6.102 -9.339 1.00 96.38 197 VAL A C 1
ATOM 1489 O O . VAL A 1 197 ? 6.262 6.193 -8.626 1.00 96.38 197 VAL A O 1
ATOM 1492 N N . HIS A 1 198 ? 8.071 7.124 -9.551 1.00 95.62 198 HIS A N 1
ATOM 1493 C CA . HIS A 1 198 ? 7.867 8.458 -8.993 1.00 95.62 198 HIS A CA 1
ATOM 1494 C C . HIS A 1 198 ? 7.016 9.278 -9.956 1.00 95.62 198 HIS A C 1
ATOM 1496 O O . HIS A 1 198 ? 7.219 9.193 -11.169 1.00 95.62 198 HIS A O 1
ATOM 1502 N N . ASP A 1 199 ? 6.099 10.097 -9.445 1.00 95.12 199 ASP A N 1
ATOM 1503 C CA . ASP A 1 199 ? 5.453 11.112 -10.274 1.00 95.12 199 ASP A CA 1
ATOM 1504 C C . ASP A 1 199 ? 6.481 12.184 -10.662 1.00 95.12 199 ASP A C 1
ATOM 1506 O O . ASP A 1 199 ? 7.220 12.717 -9.831 1.00 95.12 199 ASP A O 1
ATOM 1510 N N . ARG A 1 200 ? 6.546 12.510 -11.952 1.00 95.31 200 ARG A N 1
ATOM 1511 C CA . ARG A 1 200 ? 7.526 13.450 -12.500 1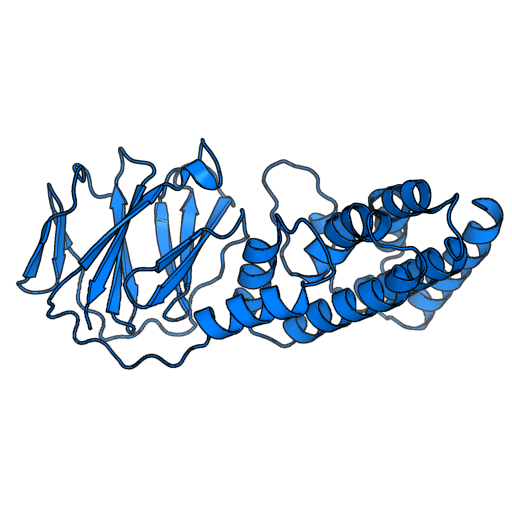.00 95.31 200 ARG A CA 1
ATOM 1512 C C . ARG A 1 200 ? 7.287 14.900 -12.072 1.00 95.31 200 ARG A C 1
ATOM 1514 O O . ARG A 1 200 ? 8.228 15.690 -12.085 1.00 95.31 200 ARG A O 1
ATOM 1521 N N . LYS A 1 201 ? 6.044 15.282 -11.762 1.00 94.12 201 LYS A N 1
ATOM 1522 C CA . LYS A 1 201 ? 5.663 16.668 -11.438 1.00 94.12 201 LYS A CA 1
ATOM 1523 C C . LYS A 1 201 ? 5.321 16.861 -9.964 1.00 94.12 201 LYS A C 1
ATOM 1525 O O . LYS A 1 201 ? 5.579 17.936 -9.426 1.00 94.12 201 LYS A O 1
ATOM 1530 N N . ARG A 1 202 ? 4.734 15.857 -9.314 1.00 91.31 202 ARG A N 1
ATOM 1531 C CA . ARG A 1 202 ? 4.213 15.955 -7.946 1.00 91.31 202 ARG A CA 1
ATOM 1532 C C . ARG A 1 202 ? 5.136 15.234 -6.972 1.00 91.31 202 ARG A C 1
ATOM 1534 O O . ARG A 1 202 ? 5.214 14.010 -6.949 1.00 91.31 202 ARG A O 1
ATOM 1541 N N . LYS A 1 203 ? 5.834 16.003 -6.136 1.00 88.31 203 LYS A N 1
ATOM 1542 C CA . LYS A 1 203 ? 6.708 15.444 -5.097 1.00 88.31 203 LYS A CA 1
ATOM 1543 C C . LYS A 1 203 ? 5.889 14.615 -4.107 1.00 88.31 203 LYS A C 1
ATOM 1545 O O . LYS A 1 203 ? 4.830 15.048 -3.671 1.00 88.31 203 LYS A O 1
ATOM 1550 N N . GLY A 1 204 ? 6.413 13.454 -3.723 1.00 85.50 204 GLY A N 1
ATOM 1551 C CA . GLY A 1 204 ? 5.782 12.587 -2.724 1.00 85.50 204 GLY A CA 1
ATOM 1552 C C . GLY A 1 204 ? 4.754 11.601 -3.284 1.00 85.50 204 GLY A C 1
ATOM 1553 O O . GLY A 1 204 ? 4.411 10.658 -2.576 1.00 85.50 204 GLY A O 1
ATOM 1554 N N . ILE A 1 205 ? 4.331 11.752 -4.543 1.00 89.06 205 ILE A N 1
ATOM 1555 C CA . ILE A 1 205 ? 3.408 10.821 -5.198 1.00 89.06 205 ILE A CA 1
ATOM 1556 C C . ILE A 1 205 ? 4.203 9.716 -5.890 1.00 89.06 205 ILE A C 1
ATOM 1558 O O . ILE A 1 205 ? 5.071 9.985 -6.725 1.00 89.06 205 ILE A O 1
ATOM 1562 N N . HIS A 1 206 ? 3.895 8.467 -5.553 1.00 92.81 206 HIS A N 1
ATOM 1563 C CA . HIS A 1 206 ? 4.534 7.297 -6.141 1.00 92.81 206 HIS A CA 1
ATOM 1564 C C . HIS A 1 206 ? 3.495 6.223 -6.455 1.00 92.81 206 HIS A C 1
ATOM 1566 O O . HIS A 1 206 ? 2.455 6.131 -5.801 1.00 92.81 206 HIS A O 1
ATOM 1572 N N . ALA A 1 207 ? 3.819 5.397 -7.442 1.00 92.50 207 ALA A N 1
ATOM 1573 C CA . ALA A 1 207 ? 3.099 4.182 -7.773 1.00 92.50 207 ALA A CA 1
ATOM 1574 C C . ALA A 1 207 ? 4.011 2.976 -7.542 1.00 92.50 207 ALA A C 1
ATOM 1576 O O . ALA A 1 207 ? 5.185 2.987 -7.926 1.00 92.50 207 ALA A O 1
ATOM 1577 N N . GLY A 1 208 ? 3.461 1.921 -6.954 1.00 94.38 208 GLY A N 1
ATOM 1578 C CA . GLY A 1 208 ? 4.087 0.608 -6.967 1.00 94.38 208 GLY A CA 1
ATOM 1579 C C . GLY A 1 208 ? 3.598 -0.204 -8.160 1.00 94.38 208 GLY A C 1
ATOM 1580 O O . GLY A 1 208 ? 2.440 -0.098 -8.552 1.00 94.38 208 GLY A O 1
ATOM 1581 N N . LEU A 1 209 ? 4.452 -1.044 -8.731 1.00 95.50 209 LEU A N 1
ATOM 1582 C CA . LEU A 1 209 ? 4.064 -2.005 -9.757 1.00 95.50 209 LEU A CA 1
ATOM 1583 C C . LEU A 1 209 ? 4.637 -3.375 -9.403 1.00 95.50 209 LEU A C 1
ATOM 1585 O O . LEU A 1 209 ? 5.855 -3.550 -9.344 1.00 95.50 209 LEU A O 1
ATOM 1589 N N . LEU A 1 210 ? 3.748 -4.337 -9.169 1.00 94.75 210 LEU A N 1
ATOM 1590 C CA . LEU A 1 210 ? 4.099 -5.725 -8.898 1.00 94.75 210 LEU A CA 1
ATOM 1591 C C . LEU A 1 210 ? 4.089 -6.520 -10.208 1.00 94.75 210 LEU A C 1
ATOM 1593 O O . LEU A 1 210 ? 3.075 -6.568 -10.902 1.00 94.75 210 LEU A O 1
ATOM 1597 N N . LEU A 1 211 ? 5.223 -7.130 -10.548 1.00 93.31 211 LEU A N 1
ATOM 1598 C CA . LEU A 1 211 ? 5.460 -7.834 -11.806 1.00 93.31 211 LEU A CA 1
ATOM 1599 C C . LEU A 1 211 ? 5.399 -9.352 -11.609 1.00 93.31 211 LEU A C 1
ATOM 1601 O O . LEU A 1 211 ? 6.305 -9.987 -11.066 1.00 93.31 211 LEU A O 1
ATOM 1605 N N . GLY A 1 212 ? 4.321 -9.949 -12.093 1.00 87.69 212 GLY A N 1
ATOM 1606 C CA . GLY A 1 212 ? 4.116 -11.387 -12.149 1.00 87.69 212 GLY A CA 1
ATOM 1607 C C . GLY A 1 212 ? 4.704 -12.034 -13.411 1.00 87.69 212 GLY A C 1
ATOM 1608 O O . GLY A 1 212 ? 5.061 -11.348 -14.368 1.00 87.69 212 GLY A O 1
ATOM 1609 N N . PRO A 1 213 ? 4.799 -13.374 -13.420 1.00 76.19 213 PRO A N 1
ATOM 1610 C CA . PRO A 1 213 ? 5.296 -14.130 -14.569 1.00 76.19 213 PRO A CA 1
ATOM 1611 C C . PRO A 1 213 ? 4.483 -13.849 -15.839 1.00 76.19 213 PRO A C 1
ATOM 1613 O O . PRO A 1 213 ? 3.288 -13.543 -15.766 1.00 76.19 213 PRO A O 1
ATOM 1616 N N . LYS A 1 214 ? 5.117 -14.022 -17.006 1.00 76.62 214 LYS A N 1
ATOM 1617 C CA . LYS A 1 214 ? 4.489 -13.800 -18.320 1.00 76.62 214 LYS A CA 1
ATOM 1618 C C . LYS A 1 214 ? 3.960 -12.370 -18.453 1.00 76.62 214 LYS A C 1
ATOM 1620 O O . LYS A 1 214 ? 2.871 -12.167 -18.988 1.00 76.62 214 LYS A O 1
ATOM 1625 N N . GLY A 1 215 ? 4.675 -11.395 -17.901 1.00 68.81 215 GLY A N 1
ATOM 1626 C CA . GLY A 1 215 ? 4.372 -9.972 -17.997 1.00 68.81 215 GLY A CA 1
ATOM 1627 C C . GLY A 1 215 ? 3.047 -9.569 -17.350 1.00 68.81 215 GLY A C 1
ATOM 1628 O O . GLY A 1 215 ? 2.424 -8.594 -17.780 1.00 68.81 215 GLY A O 1
ATOM 1629 N N . ALA A 1 216 ? 2.550 -10.330 -16.373 1.00 85.25 216 ALA A N 1
ATOM 1630 C CA . ALA A 1 216 ? 1.458 -9.852 -15.534 1.00 85.25 216 ALA A CA 1
ATOM 1631 C C . ALA A 1 216 ? 1.963 -8.651 -14.723 1.00 85.25 216 ALA A C 1
ATOM 1633 O O . ALA A 1 216 ? 3.055 -8.693 -14.167 1.00 85.25 216 ALA A O 1
ATOM 1634 N N . ALA A 1 217 ? 1.194 -7.570 -14.667 1.00 91.50 217 ALA A N 1
ATOM 1635 C CA . ALA A 1 217 ? 1.586 -6.381 -13.928 1.00 91.50 217 ALA A CA 1
ATOM 1636 C C . ALA A 1 217 ? 0.375 -5.836 -13.174 1.00 91.50 217 ALA A C 1
ATOM 1638 O O . ALA A 1 217 ? -0.677 -5.602 -13.770 1.00 91.50 217 ALA A O 1
ATOM 1639 N N . SER A 1 218 ? 0.527 -5.653 -11.868 1.00 91.75 218 SER A N 1
ATOM 1640 C CA . SER A 1 218 ? -0.513 -5.125 -10.990 1.00 91.75 218 SER A CA 1
ATOM 1641 C C . SER A 1 218 ? -0.049 -3.798 -10.420 1.00 91.75 218 SER A C 1
ATOM 1643 O O . SER A 1 218 ? 0.946 -3.733 -9.695 1.00 91.75 218 SER A O 1
ATOM 1645 N N . LEU A 1 219 ? -0.758 -2.735 -10.790 1.00 92.88 219 LEU A N 1
ATOM 1646 C CA . LEU A 1 219 ? -0.524 -1.405 -10.254 1.00 92.88 219 LEU A CA 1
ATOM 1647 C C . LEU A 1 219 ? -1.012 -1.385 -8.805 1.00 92.88 219 LEU A C 1
ATOM 1649 O O . LEU A 1 219 ? -2.151 -1.756 -8.521 1.00 92.88 219 LEU A O 1
ATOM 1653 N N . LEU A 1 220 ? -0.127 -1.002 -7.897 1.00 90.81 220 LEU A N 1
ATOM 1654 C CA . LEU A 1 220 ? -0.473 -0.778 -6.504 1.00 90.81 220 LEU A CA 1
ATOM 1655 C C . LEU A 1 220 ? -1.149 0.593 -6.403 1.00 90.81 220 LEU A C 1
ATOM 1657 O O . LEU A 1 220 ? -0.864 1.486 -7.205 1.00 90.81 220 LEU A O 1
ATOM 1661 N N . GLY A 1 221 ? -2.047 0.762 -5.430 1.00 79.62 221 GLY A N 1
ATOM 1662 C CA . GLY A 1 221 ? -2.605 2.076 -5.126 1.00 79.62 221 GLY A CA 1
ATOM 1663 C C . GLY A 1 221 ? -1.504 3.081 -4.766 1.00 79.62 221 GLY A C 1
ATOM 1664 O O . GLY A 1 221 ? -0.351 2.680 -4.559 1.00 79.62 221 GLY A O 1
ATOM 1665 N N . PRO A 1 222 ? -1.840 4.380 -4.663 1.00 80.25 222 PRO A N 1
ATOM 1666 C CA . PRO A 1 222 ? -0.884 5.392 -4.241 1.00 80.25 222 PRO A CA 1
ATOM 1667 C C . PRO A 1 222 ? -0.156 4.922 -2.982 1.00 80.25 222 PRO A C 1
ATOM 1669 O O . PRO A 1 222 ? -0.799 4.578 -1.986 1.00 80.25 222 PRO A O 1
ATOM 1672 N N . CYS A 1 223 ? 1.173 4.908 -3.020 1.00 85.88 223 CYS A N 1
ATOM 1673 C CA . CYS A 1 223 ? 2.008 4.480 -1.904 1.00 85.88 223 CYS A CA 1
ATOM 1674 C C . CYS A 1 223 ? 3.148 5.485 -1.674 1.00 85.88 223 CYS A C 1
ATOM 1676 O O . CYS A 1 223 ? 3.534 6.217 -2.592 1.00 85.88 223 CYS A O 1
ATOM 1678 N N . PRO A 1 224 ? 3.748 5.534 -0.473 1.00 88.56 224 PRO A N 1
ATOM 1679 C CA . PRO A 1 224 ? 5.036 6.194 -0.321 1.00 88.56 224 PRO A CA 1
ATOM 1680 C C . PRO A 1 224 ? 6.083 5.520 -1.213 1.00 88.56 224 PRO A C 1
ATOM 1682 O O . PRO A 1 224 ? 5.899 4.388 -1.669 1.00 88.56 224 PRO A O 1
ATOM 1685 N N . CYS A 1 225 ? 7.227 6.179 -1.398 1.00 93.06 225 CYS A N 1
ATOM 1686 C CA . CYS A 1 225 ? 8.365 5.559 -2.069 1.00 93.06 225 CYS A CA 1
ATOM 1687 C C . CYS A 1 225 ? 8.673 4.201 -1.425 1.00 93.06 225 CYS A C 1
ATOM 1689 O O . CYS A 1 225 ? 8.869 4.104 -0.209 1.00 93.06 225 CYS A O 1
ATOM 1691 N N . LEU A 1 226 ? 8.746 3.153 -2.241 1.00 93.12 226 LEU A N 1
ATOM 1692 C CA . LEU A 1 226 ? 9.034 1.798 -1.779 1.00 93.12 226 LEU A CA 1
ATOM 1693 C C . LEU A 1 226 ? 10.517 1.624 -1.410 1.00 93.12 226 LEU A C 1
ATOM 1695 O O . LEU A 1 226 ? 10.911 0.564 -0.968 1.00 93.12 226 LEU A O 1
ATOM 1699 N N . GLY A 1 227 ? 11.355 2.656 -1.533 1.00 89.44 227 GLY A N 1
ATOM 1700 C CA . GLY A 1 227 ? 12.772 2.589 -1.173 1.00 89.44 227 GLY A CA 1
ATOM 1701 C C . GLY A 1 227 ? 13.628 1.875 -2.219 1.00 89.44 227 GLY A C 1
ATOM 1702 O O . GLY A 1 227 ? 13.131 1.162 -3.091 1.00 89.44 227 GLY A O 1
ATOM 1703 N N . ARG A 1 228 ? 14.934 2.124 -2.176 1.00 84.25 228 ARG A N 1
ATOM 1704 C CA . ARG A 1 228 ? 15.907 1.447 -3.038 1.00 84.25 228 ARG A CA 1
ATOM 1705 C C . ARG A 1 228 ? 16.477 0.229 -2.312 1.00 84.25 228 ARG A C 1
ATOM 1707 O O . ARG A 1 228 ? 16.515 0.245 -1.085 1.00 84.25 228 ARG A O 1
ATOM 1714 N N . PRO A 1 229 ? 16.902 -0.807 -3.046 1.00 77.62 229 PRO A N 1
ATOM 1715 C CA . PRO A 1 229 ? 17.617 -1.916 -2.451 1.00 77.62 229 PRO A CA 1
ATOM 1716 C C . PRO A 1 229 ? 18.965 -1.396 -1.949 1.00 77.62 229 PRO A C 1
ATOM 1718 O O . PRO A 1 229 ? 19.560 -0.513 -2.569 1.00 77.62 229 PRO A O 1
ATOM 1721 N N . ASP A 1 230 ? 19.461 -1.968 -0.854 1.00 70.69 230 ASP A N 1
ATOM 1722 C CA . ASP A 1 230 ? 20.722 -1.538 -0.230 1.00 70.69 230 ASP A CA 1
ATOM 1723 C C . ASP A 1 230 ? 21.929 -1.682 -1.169 1.00 70.69 230 ASP A C 1
ATOM 1725 O O . ASP A 1 230 ? 22.950 -1.015 -1.002 1.00 70.69 230 ASP A O 1
ATOM 1729 N N . LYS A 1 231 ? 21.817 -2.559 -2.174 1.00 71.56 231 LYS A N 1
ATOM 1730 C CA . LYS A 1 231 ? 22.799 -2.736 -3.242 1.00 71.56 231 LYS A CA 1
ATOM 1731 C C . LYS A 1 231 ? 22.086 -2.823 -4.583 1.00 71.56 231 LYS A C 1
ATOM 1733 O O . LYS A 1 231 ? 21.279 -3.728 -4.805 1.00 71.56 231 LYS A O 1
ATOM 1738 N N . GLU A 1 232 ? 22.414 -1.905 -5.487 1.00 68.06 232 GLU A N 1
ATOM 1739 C CA . GLU A 1 232 ? 22.082 -2.083 -6.898 1.00 68.06 232 GLU A CA 1
ATOM 1740 C C . GLU A 1 232 ? 22.933 -3.235 -7.458 1.00 68.06 232 GLU A C 1
ATOM 1742 O O . GLU A 1 232 ? 24.120 -3.334 -7.123 1.00 68.06 232 GLU A O 1
ATOM 1747 N N . PRO A 1 233 ? 22.365 -4.145 -8.268 1.00 72.81 233 PRO A N 1
ATOM 1748 C CA . PRO A 1 233 ? 23.163 -5.204 -8.864 1.00 72.81 233 PRO A CA 1
ATOM 1749 C C . PRO A 1 233 ? 24.180 -4.565 -9.816 1.00 72.81 233 PRO A C 1
ATOM 1751 O O . PRO A 1 233 ? 23.800 -3.858 -10.748 1.00 72.81 233 PRO A O 1
ATOM 1754 N N . ALA A 1 234 ? 25.469 -4.807 -9.571 1.00 70.19 234 ALA A N 1
ATOM 1755 C CA . ALA A 1 234 ? 26.580 -4.182 -10.297 1.00 70.19 234 ALA A CA 1
ATOM 1756 C C . ALA A 1 234 ? 26.674 -4.595 -11.782 1.00 70.19 234 ALA A C 1
ATOM 1758 O O . ALA A 1 234 ? 27.574 -4.169 -12.497 1.00 70.19 234 ALA A O 1
ATOM 1759 N N . ASP A 1 235 ? 25.772 -5.458 -12.237 1.00 83.19 235 ASP A N 1
ATOM 1760 C CA . ASP A 1 235 ? 25.893 -6.268 -13.439 1.00 83.19 235 ASP A CA 1
ATO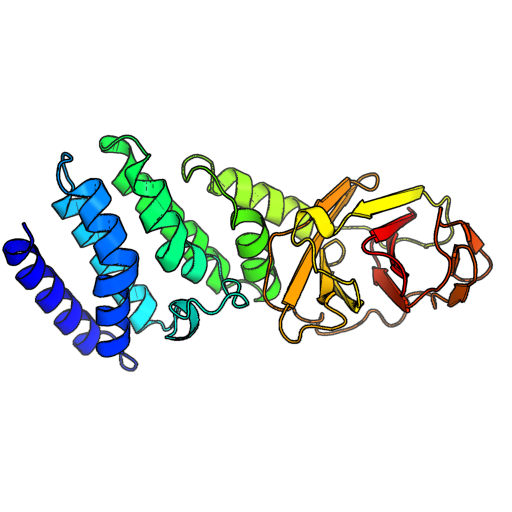M 1761 C C . ASP A 1 235 ? 24.605 -6.309 -14.277 1.00 83.19 235 ASP A C 1
ATOM 1763 O O . ASP A 1 235 ? 24.401 -7.221 -15.086 1.00 83.19 235 ASP A O 1
ATOM 1767 N N . LEU A 1 236 ? 23.733 -5.315 -14.092 1.00 88.25 236 LEU A N 1
ATOM 1768 C CA . LEU A 1 236 ? 22.624 -5.071 -15.008 1.00 88.25 236 LEU A CA 1
ATOM 1769 C C . LEU A 1 236 ? 23.138 -4.392 -16.284 1.00 88.25 236 LEU A C 1
ATOM 1771 O O . LEU A 1 236 ? 23.973 -3.488 -16.211 1.00 88.25 236 LEU A O 1
ATOM 1775 N N . PRO A 1 237 ? 22.632 -4.783 -17.465 1.00 86.94 237 PRO A N 1
ATOM 1776 C CA . PRO A 1 237 ? 23.031 -4.150 -18.708 1.00 86.94 237 PRO A CA 1
ATOM 1777 C C . PRO A 1 237 ? 22.534 -2.703 -18.759 1.00 86.94 237 PRO A C 1
ATOM 1779 O O . PRO A 1 237 ? 21.458 -2.365 -18.259 1.00 86.94 237 PRO A O 1
ATOM 1782 N N . THR A 1 238 ? 23.299 -1.839 -19.423 1.00 90.00 238 THR A N 1
ATOM 1783 C CA . THR A 1 238 ? 22.883 -0.457 -19.661 1.00 90.00 238 THR A CA 1
ATOM 1784 C C . THR A 1 238 ? 21.677 -0.423 -20.599 1.00 90.00 238 THR A C 1
ATOM 1786 O O . THR A 1 238 ? 21.755 -0.870 -21.745 1.00 90.00 238 THR A O 1
ATOM 1789 N N . ILE A 1 239 ? 20.571 0.161 -20.135 1.00 94.25 239 ILE A N 1
ATOM 1790 C CA . ILE A 1 239 ? 19.412 0.457 -20.979 1.00 94.25 239 ILE A CA 1
ATOM 1791 C C . ILE A 1 239 ? 19.637 1.810 -21.654 1.00 94.25 239 ILE A C 1
ATOM 1793 O O . ILE A 1 239 ? 19.787 2.829 -20.983 1.00 94.25 239 ILE A O 1
ATOM 1797 N N . THR A 1 240 ? 19.608 1.842 -22.986 1.00 96.75 240 THR A N 1
ATOM 1798 C CA . THR A 1 240 ? 19.554 3.098 -23.748 1.00 96.75 240 THR A CA 1
ATOM 1799 C C . THR A 1 240 ? 18.137 3.318 -24.262 1.00 96.75 240 THR A C 1
ATOM 1801 O O . THR A 1 240 ? 17.621 2.491 -25.011 1.00 96.75 240 THR A O 1
ATOM 1804 N N . LEU A 1 241 ? 17.505 4.435 -23.907 1.00 97.19 241 LEU A N 1
ATOM 1805 C CA . LEU A 1 241 ? 16.240 4.838 -24.523 1.00 97.19 241 LEU A CA 1
ATOM 1806 C C . LEU A 1 241 ? 16.512 5.428 -25.910 1.00 97.19 241 LEU A C 1
ATOM 1808 O O . LEU A 1 241 ? 17.386 6.279 -26.060 1.00 97.19 241 LEU A O 1
ATOM 1812 N N . ILE A 1 242 ? 15.768 4.977 -26.918 1.00 96.56 242 ILE A N 1
ATOM 1813 C CA . ILE A 1 242 ? 15.900 5.426 -28.309 1.00 96.56 242 ILE A CA 1
ATOM 1814 C C . ILE A 1 242 ? 14.524 5.822 -28.864 1.00 96.56 242 ILE A C 1
ATOM 1816 O O . ILE A 1 242 ? 13.501 5.392 -28.326 1.00 96.56 242 ILE A O 1
ATOM 1820 N N . PRO A 1 243 ? 14.444 6.626 -29.938 1.00 94.44 243 PRO A N 1
ATOM 1821 C CA . PRO A 1 243 ? 13.165 6.881 -30.595 1.00 94.44 243 PRO A CA 1
ATOM 1822 C C . PRO A 1 243 ? 12.490 5.560 -30.999 1.00 94.44 243 PRO A C 1
ATOM 1824 O O . PRO A 1 243 ? 13.118 4.716 -31.638 1.00 94.44 243 PRO A O 1
ATOM 1827 N N . GLY A 1 244 ? 11.229 5.361 -30.604 1.00 95.00 244 GLY A N 1
ATOM 1828 C CA . GLY A 1 244 ? 10.475 4.142 -30.916 1.00 95.00 244 GLY A CA 1
ATOM 1829 C C . GLY A 1 244 ? 10.746 2.936 -30.010 1.00 95.00 244 GLY A C 1
ATOM 1830 O O . GLY A 1 244 ? 10.107 1.900 -30.202 1.00 95.00 244 GLY A O 1
ATOM 1831 N N . GLY A 1 245 ? 11.659 3.015 -29.033 1.00 96.88 245 GLY A N 1
ATOM 1832 C CA . GLY A 1 245 ? 11.903 1.877 -28.149 1.00 96.88 245 GLY A CA 1
ATOM 1833 C C . GLY A 1 245 ? 13.052 2.008 -27.156 1.00 96.88 245 GLY A C 1
ATOM 1834 O O . GLY A 1 245 ? 13.420 3.094 -26.710 1.00 96.88 245 GLY A O 1
ATOM 1835 N N . LEU A 1 246 ? 13.630 0.865 -26.796 1.00 96.62 246 LEU A N 1
ATOM 1836 C CA . LEU A 1 246 ? 14.820 0.801 -25.955 1.00 96.62 246 LEU A CA 1
ATOM 1837 C C . LEU A 1 246 ? 15.851 -0.168 -26.537 1.00 96.62 246 LEU A C 1
ATOM 1839 O O . LEU A 1 246 ? 15.526 -1.035 -27.349 1.00 96.62 246 LEU A O 1
ATOM 1843 N N . ARG A 1 247 ? 17.108 -0.005 -26.135 1.00 96.88 247 ARG A N 1
ATOM 1844 C CA . ARG A 1 247 ? 18.222 -0.877 -26.502 1.00 96.88 247 ARG A CA 1
ATOM 1845 C C . ARG A 1 247 ? 18.881 -1.439 -25.248 1.00 96.88 247 ARG A C 1
ATOM 1847 O O . ARG A 1 247 ? 19.175 -0.676 -24.327 1.00 96.88 247 ARG A O 1
ATOM 1854 N N . VAL A 1 248 ? 19.143 -2.744 -25.254 1.00 94.62 248 VAL A N 1
ATOM 1855 C CA . VAL A 1 248 ? 19.898 -3.465 -24.218 1.00 94.62 248 VAL A CA 1
ATOM 1856 C C . VAL A 1 248 ? 20.974 -4.293 -24.904 1.00 94.62 248 VAL A C 1
ATOM 1858 O O . VAL A 1 248 ? 20.659 -5.178 -25.696 1.00 94.62 248 VAL A O 1
ATOM 1861 N N . GLY A 1 249 ? 22.244 -3.969 -24.648 1.00 89.94 249 GLY A N 1
ATOM 1862 C CA . GLY A 1 249 ? 23.348 -4.489 -25.460 1.00 89.94 249 GLY A CA 1
ATOM 1863 C C . GLY A 1 249 ? 23.122 -4.167 -26.942 1.00 89.94 249 GLY A C 1
ATOM 1864 O O . GLY A 1 249 ? 22.877 -3.010 -27.298 1.00 89.94 249 GLY A O 1
ATOM 1865 N N . ASP A 1 250 ? 23.126 -5.198 -27.783 1.00 90.25 250 ASP A N 1
ATOM 1866 C CA . ASP A 1 250 ? 22.865 -5.079 -29.223 1.00 90.25 250 ASP A CA 1
ATOM 1867 C C . ASP A 1 250 ? 21.380 -5.220 -29.594 1.00 90.25 250 ASP A C 1
ATOM 1869 O O . ASP A 1 250 ? 20.975 -4.899 -30.715 1.00 90.25 250 ASP A O 1
ATOM 1873 N N . ALA A 1 251 ? 20.536 -5.656 -28.655 1.00 94.81 251 ALA A N 1
ATOM 1874 C CA . ALA A 1 251 ? 19.123 -5.873 -28.912 1.00 94.81 251 ALA A CA 1
ATOM 1875 C C . ALA A 1 251 ? 18.346 -4.552 -28.932 1.00 94.81 251 ALA A C 1
ATOM 1877 O O . ALA A 1 251 ? 18.373 -3.777 -27.972 1.00 94.81 251 ALA A O 1
ATOM 1878 N N . LYS A 1 252 ? 17.598 -4.317 -30.016 1.00 96.38 252 LYS A N 1
ATOM 1879 C CA . LYS A 1 252 ? 16.620 -3.227 -30.126 1.00 96.38 252 LYS A CA 1
ATOM 1880 C C . LYS A 1 252 ? 15.222 -3.769 -29.862 1.00 96.38 252 LYS A C 1
ATOM 1882 O O . LYS A 1 252 ? 14.775 -4.686 -30.545 1.00 96.38 252 LYS A O 1
ATOM 1887 N N . ILE A 1 253 ? 14.531 -3.171 -28.901 1.00 97.31 253 ILE A N 1
ATOM 1888 C CA . ILE A 1 253 ? 13.210 -3.599 -28.451 1.00 97.31 253 ILE A CA 1
ATOM 1889 C C . ILE A 1 253 ? 12.206 -2.502 -28.819 1.00 97.31 253 ILE A C 1
ATOM 1891 O O . ILE A 1 253 ? 12.251 -1.419 -28.223 1.00 97.31 253 ILE A O 1
ATOM 1895 N N . PRO A 1 254 ? 11.326 -2.735 -29.809 1.00 97.06 254 PRO A N 1
ATOM 1896 C CA . PRO A 1 254 ? 10.332 -1.750 -30.208 1.00 97.06 254 PRO A CA 1
ATOM 1897 C C . PRO A 1 254 ? 9.264 -1.598 -29.122 1.00 97.06 254 PRO A C 1
ATOM 1899 O O . PRO A 1 254 ? 8.749 -2.583 -28.594 1.00 97.06 254 PRO A O 1
ATOM 1902 N N . LEU A 1 255 ? 8.903 -0.354 -28.814 1.00 96.81 255 LEU A N 1
ATOM 1903 C CA . LEU A 1 255 ? 7.867 -0.018 -27.843 1.00 96.81 255 LEU A CA 1
ATOM 1904 C C . LEU A 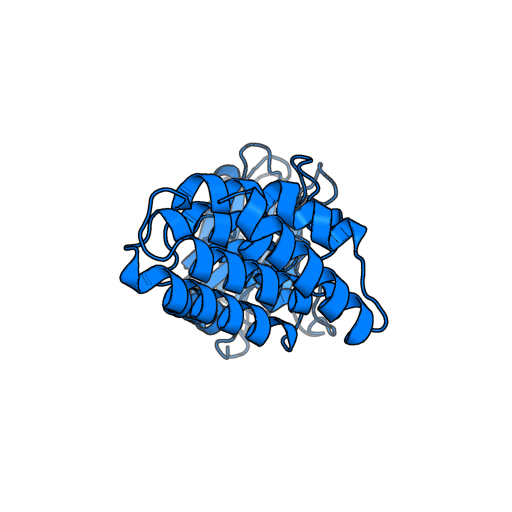1 255 ? 6.765 0.777 -28.548 1.00 96.81 255 LEU A C 1
ATOM 1906 O O . LEU A 1 255 ? 6.966 1.909 -28.990 1.00 96.81 255 LEU A O 1
ATOM 1910 N N . THR A 1 256 ? 5.577 0.189 -28.674 1.00 93.75 256 THR A N 1
ATOM 1911 C CA . THR A 1 256 ? 4.466 0.811 -29.406 1.00 93.75 256 THR A CA 1
ATOM 1912 C C . THR A 1 256 ? 4.093 2.163 -28.792 1.00 93.75 256 THR A C 1
ATOM 1914 O O . THR A 1 256 ? 3.888 2.255 -27.581 1.00 93.75 256 THR A O 1
ATOM 1917 N N . PHE A 1 257 ? 3.977 3.199 -29.630 1.00 92.31 257 PHE A N 1
ATOM 1918 C CA . PHE A 1 257 ? 3.676 4.589 -29.241 1.00 92.31 257 PHE A CA 1
ATOM 1919 C C . PHE A 1 257 ? 4.736 5.279 -28.362 1.00 92.31 257 PHE A C 1
ATOM 1921 O O . PHE A 1 257 ? 4.476 6.351 -27.822 1.00 92.31 257 PHE A O 1
ATOM 1928 N N . PHE A 1 258 ? 5.927 4.698 -28.213 1.00 94.69 258 PHE A N 1
ATOM 1929 C CA . PHE A 1 258 ? 7.017 5.302 -27.455 1.00 94.69 258 PHE A CA 1
ATOM 1930 C C . PHE A 1 258 ? 7.792 6.296 -28.325 1.00 94.69 258 PHE A C 1
ATOM 1932 O O . PHE A 1 258 ? 8.531 5.897 -29.223 1.00 94.69 258 PHE A O 1
ATOM 1939 N N . GLN A 1 259 ? 7.631 7.596 -28.077 1.00 92.88 259 GLN A N 1
ATOM 1940 C CA . GLN A 1 259 ? 8.297 8.630 -28.875 1.00 92.88 259 GLN A CA 1
ATOM 1941 C C . GLN A 1 259 ? 9.484 9.243 -28.134 1.00 92.88 259 GLN A C 1
ATOM 1943 O O . GLN A 1 259 ? 10.615 9.186 -28.618 1.00 92.88 259 GLN A O 1
ATOM 1948 N N . ARG A 1 260 ? 9.240 9.809 -26.946 1.00 95.06 260 ARG A N 1
ATOM 1949 C CA . ARG A 1 260 ? 10.243 10.564 -26.186 1.00 95.06 260 ARG A CA 1
ATOM 1950 C C . ARG A 1 260 ? 10.551 9.886 -24.859 1.00 95.06 260 ARG A C 1
ATOM 1952 O O . ARG A 1 260 ? 9.909 10.175 -23.852 1.00 95.06 260 ARG A O 1
ATOM 1959 N N . GLY A 1 261 ? 11.541 8.998 -24.852 1.00 96.12 261 GLY A N 1
ATOM 1960 C CA . GLY A 1 261 ? 11.950 8.294 -23.638 1.00 96.12 261 GLY A CA 1
ATOM 1961 C C . GLY A 1 261 ? 12.341 9.229 -22.494 1.00 96.12 261 GLY A C 1
ATOM 1962 O O . GLY A 1 261 ? 12.946 10.277 -22.714 1.00 96.12 261 GLY A O 1
ATOM 1963 N N . HIS A 1 262 ? 11.968 8.848 -21.272 1.00 96.75 262 HIS A N 1
ATOM 1964 C CA . HIS A 1 262 ? 12.240 9.623 -20.065 1.00 96.75 262 HIS A CA 1
ATOM 1965 C C . HIS A 1 262 ? 13.136 8.882 -19.072 1.00 96.75 262 HIS A C 1
ATOM 1967 O O . HIS A 1 262 ? 14.206 9.375 -18.725 1.00 96.75 262 HIS A O 1
ATOM 1973 N N . SER A 1 263 ? 12.695 7.719 -18.596 1.00 97.06 263 SER A N 1
ATOM 1974 C CA . SER A 1 263 ? 13.419 6.925 -17.606 1.00 97.06 263 SER A CA 1
ATOM 1975 C C . SER A 1 263 ? 13.256 5.441 -17.906 1.00 97.06 263 SER A C 1
ATOM 1977 O O . SER A 1 263 ? 12.285 5.029 -18.547 1.00 97.06 263 SER A O 1
ATOM 1979 N N . ALA A 1 264 ? 14.219 4.643 -17.457 1.00 96.75 264 ALA A N 1
ATOM 1980 C CA . ALA A 1 264 ? 14.151 3.197 -17.510 1.00 96.75 264 ALA A CA 1
ATOM 1981 C C . ALA A 1 264 ? 14.766 2.581 -16.254 1.00 96.75 264 ALA A C 1
ATOM 1983 O O . ALA A 1 264 ? 15.667 3.164 -15.653 1.00 96.75 264 ALA A O 1
ATOM 1984 N N . ALA A 1 265 ? 14.296 1.395 -15.887 1.00 95.38 265 ALA A N 1
ATOM 1985 C CA . ALA A 1 265 ? 14.860 0.589 -14.815 1.00 95.38 265 ALA A CA 1
ATOM 1986 C C . ALA A 1 265 ? 14.973 -0.871 -15.263 1.00 95.38 265 ALA A C 1
ATOM 1988 O O . ALA A 1 265 ? 14.105 -1.365 -15.984 1.00 95.38 265 ALA A O 1
ATOM 1989 N N . ALA A 1 266 ? 16.021 -1.557 -14.811 1.00 94.44 266 ALA A N 1
ATOM 1990 C CA . ALA A 1 266 ? 16.217 -2.991 -15.000 1.00 94.44 266 ALA A CA 1
ATOM 1991 C C . ALA A 1 266 ? 16.140 -3.723 -13.660 1.00 94.44 266 ALA A C 1
ATOM 1993 O O . ALA A 1 266 ? 16.536 -3.195 -12.621 1.00 94.44 266 ALA A O 1
ATOM 1994 N N . SER A 1 267 ? 15.690 -4.969 -13.712 1.00 93.25 267 SER A N 1
ATOM 1995 C CA . SER A 1 267 ? 15.762 -5.920 -12.615 1.00 93.25 267 SER A CA 1
ATOM 1996 C C . SER A 1 267 ? 16.528 -7.159 -13.052 1.00 93.25 267 SER A C 1
ATOM 1998 O O . SER A 1 267 ? 16.369 -7.648 -14.172 1.00 93.25 267 SER A O 1
ATOM 2000 N N . ARG A 1 268 ? 17.284 -7.743 -12.117 1.00 92.00 268 ARG A N 1
ATOM 2001 C CA . ARG A 1 268 ? 17.970 -9.031 -12.313 1.00 92.00 268 ARG A CA 1
ATOM 2002 C C . ARG A 1 268 ? 17.015 -10.181 -12.645 1.00 92.00 268 ARG A C 1
ATOM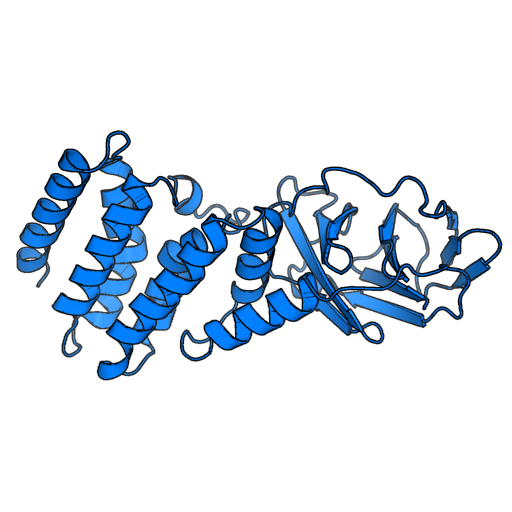 2004 O O . ARG A 1 268 ? 17.462 -11.211 -13.128 1.00 92.00 268 ARG A O 1
ATOM 2011 N N . ALA A 1 269 ? 15.723 -10.011 -12.369 1.00 91.44 269 ALA A N 1
ATOM 2012 C CA . ALA A 1 269 ? 14.671 -10.984 -12.643 1.00 91.44 269 ALA A CA 1
ATOM 2013 C C . ALA A 1 269 ? 14.124 -10.937 -14.082 1.00 91.44 269 ALA A C 1
ATOM 2015 O O . ALA A 1 269 ? 13.068 -11.508 -14.334 1.00 91.44 269 ALA A O 1
ATOM 2016 N N . GLY A 1 270 ? 14.794 -10.238 -15.002 1.00 92.56 270 GLY A N 1
ATOM 2017 C CA . GLY A 1 270 ? 14.402 -10.238 -16.414 1.00 92.56 270 GLY A CA 1
ATOM 2018 C C . GLY A 1 270 ? 13.412 -9.156 -16.804 1.00 92.56 270 GLY A C 1
ATOM 2019 O O . GLY A 1 270 ? 12.900 -9.178 -17.918 1.00 92.56 270 GLY A O 1
ATOM 2020 N N . TYR A 1 271 ? 13.160 -8.189 -15.922 1.00 94.31 271 TYR A N 1
ATOM 2021 C CA . TYR A 1 271 ? 12.266 -7.075 -16.214 1.00 94.31 271 TYR A CA 1
ATOM 2022 C C . TYR A 1 271 ? 13.038 -5.816 -16.584 1.00 94.31 271 TYR A C 1
ATOM 2024 O O . TYR A 1 271 ? 13.975 -5.421 -15.889 1.00 94.31 271 TYR A O 1
ATOM 2032 N N . LEU A 1 272 ? 12.578 -5.142 -17.631 1.00 95.38 272 LEU A N 1
ATOM 2033 C CA . LEU A 1 272 ? 12.954 -3.776 -17.967 1.00 95.38 272 LEU A CA 1
ATOM 2034 C C . LEU A 1 272 ? 11.672 -2.957 -18.014 1.00 95.38 272 LEU A C 1
ATOM 2036 O O . LEU A 1 272 ? 10.688 -3.386 -18.611 1.00 95.38 272 LEU A O 1
ATOM 2040 N N . VAL A 1 273 ? 11.663 -1.782 -17.404 1.00 96.69 273 VAL A N 1
ATOM 2041 C CA . VAL A 1 273 ? 10.505 -0.889 -17.462 1.00 96.69 273 VAL A CA 1
ATOM 2042 C C . VAL A 1 273 ? 10.944 0.464 -17.968 1.00 96.69 273 VAL A C 1
ATOM 2044 O O . VAL A 1 273 ? 11.934 0.999 -17.483 1.00 96.69 273 VAL A O 1
ATOM 2047 N N . ALA A 1 274 ? 10.217 1.004 -18.943 1.00 97.62 274 ALA A N 1
ATOM 2048 C CA . ALA A 1 274 ? 10.477 2.309 -19.535 1.00 97.62 274 ALA A CA 1
ATOM 2049 C C . ALA A 1 274 ? 9.264 3.238 -19.403 1.00 97.62 274 ALA A C 1
ATOM 2051 O O . ALA A 1 274 ? 8.114 2.794 -19.427 1.00 97.62 274 ALA A O 1
ATOM 2052 N N . SER A 1 275 ? 9.535 4.537 -19.306 1.00 97.69 275 SER A N 1
ATOM 2053 C CA . SER A 1 275 ? 8.548 5.618 -19.325 1.00 97.69 275 SER A CA 1
ATOM 2054 C C . SER A 1 275 ? 8.884 6.649 -20.403 1.00 97.69 275 SER A C 1
ATOM 2056 O O . SER A 1 275 ? 10.035 6.771 -20.835 1.00 97.69 275 SER A O 1
ATOM 2058 N N . ALA A 1 276 ? 7.875 7.410 -20.835 1.00 96.94 276 ALA A N 1
ATOM 2059 C CA . ALA A 1 276 ? 8.021 8.470 -21.830 1.00 96.94 276 ALA A CA 1
ATOM 2060 C C . ALA A 1 276 ? 7.570 9.837 -21.282 1.00 96.94 276 ALA A C 1
ATOM 2062 O O . ALA A 1 276 ? 6.759 9.936 -20.358 1.00 96.94 276 ALA A O 1
ATOM 2063 N N . LEU A 1 277 ? 8.109 10.919 -21.847 1.00 95.94 277 LEU A N 1
ATOM 2064 C CA . LEU A 1 277 ? 7.788 12.296 -21.459 1.00 95.94 277 LEU A CA 1
ATOM 2065 C C . LEU A 1 277 ? 6.349 12.687 -21.813 1.00 95.94 277 LEU A C 1
ATOM 2067 O O . LEU A 1 277 ? 5.741 13.504 -21.126 1.00 95.94 277 LEU A O 1
ATOM 2071 N N . ASP A 1 278 ? 5.807 12.095 -22.862 1.00 93.38 278 ASP A N 1
ATOM 2072 C CA . ASP A 1 278 ? 4.532 12.410 -23.502 1.00 93.38 278 ASP A CA 1
ATOM 2073 C C . ASP A 1 278 ? 3.451 11.347 -23.253 1.00 93.38 278 ASP A C 1
ATOM 2075 O O . ASP A 1 278 ? 2.410 11.354 -23.904 1.00 93.38 278 ASP A O 1
ATOM 2079 N N . SER A 1 279 ? 3.668 10.442 -22.295 1.00 95.69 279 SER A N 1
ATOM 2080 C CA . SER A 1 279 ? 2.747 9.341 -22.013 1.00 95.69 279 SER A CA 1
ATOM 2081 C C . SER A 1 279 ? 2.570 9.089 -20.516 1.00 95.69 279 SER A C 1
ATOM 2083 O O . SER A 1 279 ? 3.481 9.299 -19.717 1.00 95.69 279 SER A O 1
ATOM 2085 N N . GLN A 1 280 ? 1.392 8.576 -20.160 1.00 96.12 280 GLN A N 1
ATOM 2086 C CA . GLN A 1 280 ? 1.054 8.025 -18.838 1.00 96.12 280 GLN A CA 1
ATOM 2087 C C . GLN A 1 280 ? 1.131 6.493 -18.827 1.00 96.12 280 GLN A C 1
ATOM 2089 O O . GLN A 1 280 ? 0.500 5.820 -18.020 1.00 96.12 280 GLN A O 1
ATOM 2094 N N . ARG A 1 281 ? 1.860 5.914 -19.781 1.00 96.69 281 ARG A N 1
ATOM 2095 C CA . ARG A 1 281 ? 2.082 4.474 -19.853 1.00 96.69 281 ARG A CA 1
ATOM 2096 C C . ARG A 1 281 ? 3.474 4.124 -19.364 1.00 96.69 281 ARG A C 1
ATOM 2098 O O . ARG A 1 281 ? 4.436 4.864 -19.575 1.00 96.69 281 ARG A O 1
ATOM 2105 N N . LEU A 1 282 ? 3.558 2.952 -18.762 1.00 97.25 282 LEU A N 1
ATOM 2106 C CA . LEU A 1 282 ? 4.797 2.224 -18.555 1.00 97.25 282 LEU A CA 1
ATOM 2107 C C . LEU A 1 282 ? 4.865 1.112 -19.591 1.00 97.25 282 LEU A C 1
ATOM 2109 O O . LEU A 1 282 ? 3.863 0.442 -19.835 1.00 97.25 282 LEU A O 1
ATOM 2113 N N . TRP A 1 283 ? 6.036 0.893 -20.171 1.00 97.19 283 TRP A N 1
ATOM 2114 C CA . TRP A 1 283 ? 6.298 -0.269 -21.010 1.00 97.19 283 TRP A CA 1
ATOM 2115 C C . TRP A 1 283 ? 7.104 -1.266 -20.200 1.00 97.19 283 TRP A C 1
ATOM 2117 O O . TRP A 1 283 ? 8.236 -0.975 -19.825 1.00 97.19 283 TRP A O 1
ATOM 2127 N N . VAL A 1 284 ? 6.506 -2.417 -19.921 1.00 96.44 284 VAL A N 1
ATOM 2128 C CA . VAL A 1 284 ? 7.134 -3.537 -19.227 1.00 96.44 284 VAL A CA 1
ATOM 2129 C C . VAL A 1 284 ? 7.638 -4.510 -20.278 1.00 96.44 284 VAL A C 1
ATOM 2131 O O . VAL A 1 284 ? 6.861 -5.031 -21.079 1.00 96.44 284 VAL A O 1
ATOM 2134 N N . VAL A 1 285 ? 8.941 -4.742 -20.265 1.00 95.31 285 VAL A N 1
ATOM 2135 C CA . VAL A 1 285 ? 9.624 -5.722 -21.095 1.00 95.31 285 VAL A CA 1
ATOM 2136 C C . VAL A 1 285 ? 10.082 -6.869 -20.206 1.00 95.31 285 VAL A C 1
ATOM 2138 O O . VAL A 1 285 ? 10.703 -6.633 -19.172 1.00 95.31 285 VAL A O 1
ATOM 2141 N N . GLU A 1 286 ? 9.785 -8.100 -20.605 1.00 93.94 286 GLU A N 1
ATOM 2142 C CA . GLU A 1 286 ? 10.238 -9.316 -19.924 1.00 93.94 286 GLU A CA 1
ATOM 2143 C C . GLU A 1 286 ? 11.145 -10.123 -20.858 1.00 93.94 286 GLU A C 1
ATOM 2145 O O . GLU A 1 286 ? 10.814 -10.319 -22.031 1.00 93.94 286 GLU A O 1
ATOM 2150 N N . SER A 1 287 ? 12.269 -10.590 -20.319 1.00 90.50 287 SER A N 1
ATOM 2151 C CA . SER A 1 287 ? 13.168 -11.579 -20.915 1.00 90.50 287 SER A CA 1
ATOM 2152 C C . SER A 1 287 ? 13.368 -12.719 -19.919 1.00 90.50 287 SER A C 1
ATOM 2154 O O . SER A 1 287 ? 13.526 -12.432 -18.729 1.00 90.50 287 SER A O 1
ATOM 2156 N N . PRO A 1 288 ? 13.418 -13.980 -20.379 1.00 76.56 288 PRO A N 1
ATOM 2157 C CA . PRO A 1 288 ? 13.901 -15.084 -19.557 1.00 76.56 288 PRO A CA 1
ATOM 2158 C C . PRO A 1 288 ? 15.370 -14.897 -19.130 1.00 76.56 288 PRO A C 1
ATOM 2160 O O . PRO A 1 288 ? 16.126 -14.124 -19.781 1.00 76.56 288 PRO A O 1
#

Radius of gyration: 21.85 Å; chains: 1; bounding box: 53×34×63 Å

Sequence (288 aa):
MIEELEAAISHFEGEGARRFARWDAPLYRAFIEGPGASLLRAIRDSEGAALVFEAYLRLLVEAVGHQYIDAACLDKTEARSPKSLMALALTTQIPTLLPKAPPGDRMALLATTWNLAEGLLGEPAWLNRAVAGALANADSLADLDKRVLRVLEAALLPRARASLAGPFSVRSVDTRAMDHAFLPGLMHFSAPALLCVHDRKRKGIHAGLLLGPKGAASLLGPCPCLGRPDKEPADLPTITLIPGGLRVGDAKIPLTFFQRGHSAAASRAGYLVASALDSQRLWVVESP

pLDDT: mean 92.34, std 7.75, range [51.84, 98.31]